Protein AF-A0A538MKD1-F1 (afdb_monomer_lite)

Foldseek 3Di:
DDDDDDDDDDDDDDDDDDDDPVVVVVVVVVVPVVVVVVVVVVVVCVPVVVVVVVVVVVVVVVVVVVVVVVVVVVVVVVVLVVVLVQLVVVQVVLVVVVLPDFPQLQAAAPVLQDPDPPRCVDPLDDPQFGHDHADPVHDPSHRQWDWDATPVRFIKIKGKGKHWDWDADPDDDDPPDDDDRTWTKIKIKIWIAGPVDRVHTSDIDIDIDTLVPGDPDSPRDDDD

Radius of gyration: 40.68 Å; chains: 1; bounding box: 68×70×114 Å

pLDDT: mean 83.44, std 16.48, range [44.5, 98.38]

Structure (mmCIF, N/CA/C/O backbone):
data_AF-A0A538MKD1-F1
#
_entry.id   AF-A0A538MKD1-F1
#
loop_
_atom_site.group_PDB
_atom_site.id
_atom_site.type_symbol
_atom_site.label_atom_id
_atom_site.label_alt_id
_atom_site.label_comp_id
_atom_site.label_asym_id
_atom_site.label_entity_id
_atom_site.label_seq_id
_atom_site.pdbx_PDB_ins_code
_atom_site.Cartn_x
_atom_site.Cartn_y
_atom_site.Cartn_z
_atom_site.occupancy
_atom_site.B_iso_or_equiv
_atom_site.auth_seq_id
_atom_site.auth_comp_id
_atom_site.auth_asym_id
_atom_site.auth_atom_id
_atom_site.pdbx_PDB_model_num
ATOM 1 N N . MET A 1 1 ? -12.060 -57.779 41.320 1.00 44.50 1 MET A N 1
ATOM 2 C CA . MET A 1 1 ? -11.560 -57.353 42.647 1.00 44.50 1 MET A CA 1
ATOM 3 C C . MET A 1 1 ? -12.407 -56.183 43.145 1.00 44.50 1 MET A C 1
ATOM 5 O O . MET A 1 1 ? -12.362 -55.126 42.538 1.00 44.50 1 MET A O 1
ATOM 9 N N . ARG A 1 2 ? -13.243 -56.379 44.177 1.00 46.16 2 ARG A N 1
ATOM 10 C CA . ARG A 1 2 ? -14.066 -55.326 44.812 1.00 46.16 2 ARG A CA 1
ATOM 11 C C . ARG A 1 2 ? -13.572 -55.126 46.246 1.00 46.16 2 ARG A C 1
ATOM 13 O O . ARG A 1 2 ? -13.663 -56.053 47.048 1.00 46.16 2 ARG A O 1
ATOM 20 N N . ALA A 1 3 ? -13.035 -53.948 46.552 1.00 48.44 3 ALA A N 1
ATOM 21 C CA . ALA A 1 3 ? -12.571 -53.592 47.890 1.00 48.44 3 ALA A CA 1
ATOM 22 C C . ALA A 1 3 ? -13.767 -53.281 48.810 1.00 48.44 3 ALA A C 1
ATOM 24 O O . ALA A 1 3 ? -14.638 -52.484 48.464 1.00 48.44 3 ALA A O 1
ATOM 25 N N . ARG A 1 4 ? -13.820 -53.934 49.978 1.00 61.41 4 ARG A N 1
ATOM 26 C CA . ARG A 1 4 ? -14.793 -53.654 51.047 1.00 61.41 4 ARG A CA 1
ATOM 27 C C . ARG A 1 4 ? -14.337 -52.434 51.864 1.00 61.41 4 ARG A C 1
ATOM 29 O O . ARG A 1 4 ? -13.148 -52.355 52.172 1.00 61.41 4 ARG A O 1
ATOM 36 N N . PRO A 1 5 ? -15.237 -51.530 52.285 1.00 55.44 5 PRO A N 1
ATOM 37 C CA . PRO A 1 5 ? -14.858 -50.406 53.131 1.00 55.44 5 PRO A CA 1
ATOM 38 C C . PRO A 1 5 ? -14.650 -50.851 54.585 1.00 55.44 5 PRO A C 1
ATOM 40 O O . PRO A 1 5 ? -15.430 -51.627 55.145 1.00 55.44 5 PRO A O 1
ATOM 43 N N . GLN A 1 6 ? -13.576 -50.350 55.194 1.00 61.34 6 GLN A N 1
ATOM 44 C CA . GLN A 1 6 ? -13.223 -50.604 56.586 1.00 61.34 6 GLN A CA 1
ATOM 45 C C . GLN A 1 6 ? -14.155 -49.854 57.548 1.00 61.34 6 GLN A C 1
ATOM 47 O O . GLN A 1 6 ? -14.373 -48.649 57.432 1.00 61.34 6 GLN A O 1
ATOM 52 N N . ARG A 1 7 ? -14.694 -50.590 58.527 1.00 54.56 7 ARG A N 1
ATOM 53 C CA . ARG A 1 7 ? -15.478 -50.051 59.644 1.00 54.56 7 ARG A CA 1
ATOM 54 C C . ARG A 1 7 ? -14.559 -49.330 60.631 1.00 54.56 7 ARG A C 1
ATOM 56 O O . ARG A 1 7 ? -13.742 -49.963 61.296 1.00 54.56 7 ARG A O 1
ATOM 63 N N . TRP A 1 8 ? -14.762 -48.028 60.793 1.00 56.25 8 TRP A N 1
ATOM 64 C CA . TRP A 1 8 ? -14.140 -47.232 61.848 1.00 56.25 8 TRP A CA 1
ATOM 65 C C . TRP A 1 8 ? -14.715 -47.606 63.224 1.00 56.25 8 TRP A C 1
ATOM 67 O O . TRP A 1 8 ? -15.891 -47.381 63.510 1.00 56.25 8 TRP A O 1
ATOM 77 N N . ARG A 1 9 ? -13.881 -48.190 64.094 1.00 61.97 9 ARG A N 1
ATOM 78 C CA . ARG A 1 9 ? -14.178 -48.374 65.523 1.00 61.97 9 ARG A CA 1
ATOM 79 C C . ARG A 1 9 ? -13.975 -47.044 66.253 1.00 61.97 9 ARG A C 1
ATOM 81 O O . ARG A 1 9 ? -12.846 -46.583 66.395 1.00 61.97 9 ARG A O 1
ATOM 88 N N . TYR A 1 10 ? -15.051 -46.457 66.771 1.00 55.38 10 TYR A N 1
ATOM 89 C CA . TYR A 1 10 ? -14.968 -45.329 67.701 1.00 55.38 10 TYR A CA 1
ATOM 90 C C . TYR A 1 10 ? -14.328 -45.779 69.027 1.00 55.38 10 TYR A C 1
ATOM 92 O O . TYR A 1 10 ? -14.904 -46.580 69.766 1.00 55.38 10 TYR A O 1
ATOM 100 N N . LYS A 1 11 ? -13.136 -45.254 69.348 1.00 62.28 11 LYS A N 1
ATOM 101 C CA . LYS A 1 11 ? -12.568 -45.304 70.706 1.00 62.28 11 LYS A CA 1
ATOM 102 C C . LYS A 1 11 ? -13.452 -44.456 71.629 1.00 62.28 11 LYS A C 1
ATOM 104 O O . LYS A 1 11 ? -13.630 -43.263 71.383 1.00 62.28 11 LYS A O 1
ATOM 109 N N . ARG A 1 12 ? -14.003 -45.065 72.685 1.00 58.56 12 ARG A N 1
ATOM 110 C CA . ARG A 1 12 ? -14.720 -44.347 73.753 1.00 58.56 12 ARG A CA 1
ATOM 111 C C . ARG A 1 12 ? -13.766 -43.341 74.404 1.00 58.56 12 ARG A C 1
ATOM 113 O O . ARG A 1 12 ? -12.670 -43.718 74.812 1.00 58.56 12 ARG A O 1
ATOM 120 N N . ARG A 1 13 ? -14.175 -42.071 74.472 1.00 58.25 13 ARG A N 1
ATOM 121 C CA . ARG A 1 13 ? -13.458 -41.027 75.219 1.00 58.25 13 ARG A CA 1
ATOM 122 C C . ARG A 1 13 ? -13.662 -41.243 76.727 1.00 58.25 13 ARG A C 1
ATOM 124 O O . ARG A 1 13 ? -14.750 -41.679 77.110 1.00 58.25 13 ARG A O 1
ATOM 131 N N . PRO A 1 14 ? -12.655 -40.952 77.568 1.00 63.62 14 PRO A N 1
ATOM 132 C CA . PRO A 1 14 ? -12.812 -41.002 79.017 1.00 63.62 14 PRO A CA 1
ATOM 133 C C . PRO A 1 14 ? -13.823 -39.940 79.491 1.00 63.62 14 PRO A C 1
ATOM 135 O O . PRO A 1 14 ? -13.998 -38.921 78.813 1.00 63.62 14 PRO A O 1
ATOM 138 N N . PRO A 1 15 ? -14.509 -40.167 80.626 1.00 65.38 15 PRO A N 1
ATOM 139 C CA . PRO A 1 15 ? -15.443 -39.196 81.178 1.00 65.38 15 PRO A CA 1
ATOM 140 C C . PRO A 1 15 ? -14.706 -37.917 81.589 1.00 65.38 15 PRO A C 1
ATOM 142 O O . PRO A 1 15 ? -13.605 -37.961 82.139 1.00 65.38 15 PRO A O 1
ATOM 145 N N . LEU A 1 16 ? -15.330 -36.775 81.296 1.00 62.78 16 LEU A N 1
ATOM 146 C CA . LEU A 1 16 ? -14.843 -35.458 81.688 1.00 62.78 16 LEU A CA 1
ATOM 147 C C . LEU A 1 16 ? -14.818 -35.372 83.216 1.00 62.78 16 LEU A C 1
ATOM 149 O O . LEU A 1 16 ? -15.850 -35.522 83.871 1.00 62.78 16 LEU A O 1
ATOM 153 N N . GLN A 1 17 ? -13.633 -35.125 83.771 1.00 68.25 17 GLN A N 1
ATOM 154 C CA . GLN A 1 17 ? -13.484 -34.771 85.176 1.00 68.25 17 GLN A CA 1
ATOM 155 C C . GLN A 1 17 ? -14.270 -33.478 85.455 1.00 68.25 17 GLN A C 1
ATOM 157 O O . GLN A 1 17 ? -14.221 -32.546 84.646 1.00 68.25 17 GLN A O 1
ATOM 162 N N . PRO A 1 18 ? -15.012 -33.393 86.570 1.00 56.25 18 PRO A N 1
ATOM 163 C CA . PRO A 1 18 ? -15.751 -32.187 86.901 1.00 56.25 18 PRO A CA 1
ATOM 164 C C . PRO A 1 18 ? -14.775 -31.073 87.293 1.00 56.25 18 PRO A C 1
ATOM 166 O O . PRO A 1 18 ? -14.163 -31.108 88.357 1.00 56.25 18 PRO A O 1
ATOM 169 N N . LEU A 1 19 ? -14.659 -30.065 86.425 1.00 60.66 19 LEU A N 1
ATOM 170 C CA . LEU A 1 19 ? -13.947 -28.822 86.719 1.00 60.66 19 LEU A CA 1
ATOM 171 C C . LEU A 1 19 ? -14.591 -28.128 87.927 1.00 60.66 19 LEU A C 1
ATOM 173 O O . LEU A 1 19 ? -15.825 -27.994 88.013 1.00 60.66 19 LEU A O 1
ATOM 177 N N . SER A 1 20 ? -13.733 -27.704 88.853 1.00 63.56 20 SER A N 1
ATOM 178 C CA . SER A 1 20 ? -14.108 -27.076 90.118 1.00 63.56 20 SER A CA 1
ATOM 179 C C . SER A 1 20 ? -14.864 -25.757 89.897 1.00 63.56 20 SER A C 1
ATOM 181 O O . SER A 1 20 ? -14.728 -25.084 88.872 1.00 63.56 20 SER A O 1
ATOM 183 N N . ALA A 1 21 ? -15.703 -25.373 90.861 1.00 59.25 21 ALA A N 1
ATOM 184 C CA . ALA A 1 21 ? -16.555 -24.186 90.764 1.00 59.25 21 ALA A CA 1
ATOM 185 C C . ALA A 1 21 ? -15.772 -22.862 90.612 1.00 59.25 21 ALA A C 1
ATOM 187 O O . ALA A 1 21 ? -16.329 -21.889 90.102 1.00 59.25 21 ALA A O 1
ATOM 188 N N . ALA A 1 22 ? -14.488 -22.835 90.985 1.00 55.91 22 ALA A N 1
ATOM 189 C CA . ALA A 1 22 ? -13.630 -21.653 90.903 1.00 55.91 22 ALA A CA 1
ATOM 190 C C . ALA A 1 22 ? -13.323 -21.233 89.451 1.00 55.91 22 ALA A C 1
ATOM 192 O O . ALA A 1 22 ? -13.352 -20.046 89.129 1.00 55.91 22 ALA A O 1
ATOM 193 N N . GLU A 1 23 ? -13.141 -22.187 88.534 1.00 53.31 23 GLU A N 1
ATOM 194 C CA . GLU A 1 23 ? -12.866 -21.890 87.117 1.00 53.31 23 GLU A CA 1
ATOM 195 C C . GLU A 1 23 ? -14.125 -21.445 86.349 1.00 53.31 23 GLU A C 1
ATOM 197 O O . GLU A 1 23 ? -14.041 -20.748 85.335 1.00 53.31 23 GLU A O 1
ATOM 202 N N . ARG A 1 24 ? -15.323 -21.761 86.864 1.00 53.62 24 ARG A N 1
ATOM 203 C CA . ARG A 1 24 ? -16.600 -21.310 86.274 1.00 53.62 24 ARG A CA 1
ATOM 204 C C . ARG A 1 24 ? -16.894 -19.832 86.533 1.00 53.62 24 ARG A C 1
ATOM 206 O O . ARG A 1 24 ? -17.667 -19.234 85.783 1.00 53.62 24 ARG A O 1
ATOM 213 N N . GLY A 1 25 ? -16.295 -19.239 87.567 1.00 53.00 25 GLY A N 1
ATOM 214 C CA . GLY A 1 25 ? -16.478 -17.823 87.899 1.00 53.00 25 GLY A CA 1
ATOM 215 C C . GLY A 1 25 ? -15.783 -16.884 86.911 1.00 53.00 25 GLY A C 1
ATOM 216 O O . GLY A 1 25 ? -16.356 -15.875 86.507 1.00 53.00 25 GLY A O 1
ATOM 217 N N . VAL A 1 26 ? -14.584 -17.255 86.452 1.00 53.47 26 VAL A N 1
ATOM 218 C CA . VAL A 1 26 ? -13.723 -16.397 85.616 1.00 53.47 26 VAL A CA 1
ATOM 219 C C . VAL A 1 26 ? -14.162 -16.372 84.143 1.00 53.47 26 VAL A C 1
ATOM 221 O O . VAL A 1 26 ? -13.988 -15.369 83.454 1.00 53.47 26 VAL A O 1
ATOM 224 N N . LEU A 1 27 ? -14.805 -17.434 83.645 1.00 51.19 27 LEU A N 1
ATOM 225 C CA . LEU A 1 27 ? -15.319 -17.478 82.266 1.00 51.19 27 LEU A CA 1
ATOM 226 C C . LEU A 1 27 ? -16.653 -16.734 82.074 1.00 51.19 27 LEU A C 1
ATOM 228 O O . LEU A 1 27 ? -17.001 -16.386 80.946 1.00 51.19 27 LEU A O 1
ATOM 232 N N . ARG A 1 28 ? -17.402 -16.445 83.147 1.00 49.50 28 ARG A N 1
ATOM 233 C CA . ARG A 1 28 ? -18.690 -15.731 83.052 1.00 49.50 28 ARG A CA 1
ATOM 234 C C . ARG A 1 28 ? -18.554 -14.213 82.943 1.00 49.50 28 ARG A C 1
ATOM 236 O O . ARG A 1 28 ? -19.466 -13.572 82.425 1.00 49.50 28 ARG A O 1
ATOM 243 N N . THR A 1 29 ? -17.441 -13.636 83.383 1.00 49.47 29 THR A N 1
ATOM 244 C CA . THR A 1 29 ? -17.229 -12.180 83.368 1.00 49.47 29 THR A CA 1
ATOM 245 C C . THR A 1 29 ? -16.652 -11.653 82.053 1.00 49.47 29 THR A C 1
ATOM 247 O O . THR A 1 29 ? -16.844 -10.480 81.750 1.00 49.47 29 THR A O 1
ATOM 250 N N . ARG A 1 30 ? -16.044 -12.499 81.209 1.00 48.50 30 ARG A N 1
ATOM 251 C CA . ARG A 1 30 ? -15.533 -12.078 79.886 1.00 48.50 30 ARG A CA 1
ATOM 252 C C . ARG A 1 30 ? -16.619 -11.934 78.811 1.00 48.50 30 ARG A C 1
ATOM 254 O O . ARG A 1 30 ? -16.536 -11.045 77.978 1.00 48.50 30 ARG A O 1
ATOM 261 N N . ALA A 1 31 ? -17.685 -12.732 78.866 1.00 53.22 31 ALA A N 1
ATOM 262 C CA . ALA A 1 31 ? -18.706 -12.775 77.810 1.00 53.22 31 ALA A CA 1
ATOM 263 C C . ALA A 1 31 ? -19.671 -11.566 77.757 1.00 53.22 31 ALA A C 1
ATOM 265 O O . ALA A 1 31 ? -20.427 -11.439 76.794 1.00 53.22 31 ALA A O 1
ATOM 266 N N . ARG A 1 32 ? -19.700 -10.695 78.779 1.00 53.00 32 ARG A N 1
ATOM 267 C CA . ARG A 1 32 ? -20.599 -9.520 78.805 1.00 53.00 32 ARG A CA 1
ATOM 268 C C . ARG A 1 32 ? -19.932 -8.220 78.357 1.00 53.00 32 ARG A C 1
ATOM 270 O O . ARG A 1 32 ? -20.599 -7.423 77.708 1.00 53.00 32 ARG A O 1
ATOM 277 N N . ALA A 1 33 ? -18.639 -8.035 78.629 1.00 54.56 33 ALA A N 1
ATOM 278 C CA . ALA A 1 33 ? -17.918 -6.826 78.226 1.00 54.56 33 ALA A CA 1
ATOM 279 C C . ALA A 1 33 ? -17.831 -6.681 76.694 1.00 54.56 33 ALA A C 1
ATOM 281 O O . ALA A 1 33 ? -17.989 -5.578 76.178 1.00 54.56 33 ALA A O 1
ATOM 282 N N . ASP A 1 34 ? -17.693 -7.791 75.960 1.00 59.22 34 ASP A N 1
ATOM 283 C CA . ASP A 1 34 ? -17.649 -7.754 74.492 1.00 59.22 34 ASP A CA 1
ATOM 284 C C . ASP A 1 34 ? -18.993 -7.367 73.866 1.00 59.22 34 ASP A C 1
ATOM 286 O O . ASP A 1 34 ? -19.031 -6.665 72.861 1.00 59.22 34 ASP A O 1
ATOM 290 N N . ARG A 1 35 ? -20.123 -7.770 74.456 1.00 62.31 35 ARG A N 1
ATOM 291 C CA . ARG A 1 35 ? -21.440 -7.547 73.842 1.00 62.31 35 ARG A CA 1
ATOM 292 C C . ARG A 1 35 ? -21.859 -6.083 73.862 1.00 62.31 35 ARG A C 1
ATOM 294 O O . ARG A 1 35 ? -22.309 -5.573 72.840 1.00 62.31 35 ARG A O 1
ATOM 301 N N . ASP A 1 36 ? -21.679 -5.406 74.991 1.00 62.97 36 ASP A N 1
ATOM 302 C CA . ASP A 1 36 ? -22.075 -4.003 75.121 1.00 62.97 36 ASP A CA 1
ATOM 303 C C . ASP A 1 36 ? -21.125 -3.071 74.361 1.00 62.97 36 ASP A C 1
ATOM 305 O O . ASP A 1 36 ? -21.575 -2.103 73.749 1.00 62.97 36 ASP A O 1
ATOM 309 N N . VAL A 1 37 ? -19.825 -3.387 74.311 1.00 67.12 37 VAL A N 1
ATOM 310 C CA . VAL A 1 37 ? -18.846 -2.625 73.518 1.00 67.12 37 VAL A CA 1
ATOM 311 C C . VAL A 1 37 ? -19.099 -2.797 72.015 1.00 67.12 37 VAL A C 1
ATOM 313 O O . VAL A 1 37 ? -19.074 -1.811 71.276 1.00 67.12 37 VAL A O 1
ATOM 316 N N . VAL A 1 38 ? -19.418 -4.013 71.558 1.00 66.06 38 VAL A N 1
ATOM 317 C CA . VAL A 1 38 ? -19.748 -4.293 70.149 1.00 66.06 38 VAL A CA 1
ATOM 318 C C . VAL A 1 38 ? -21.080 -3.652 69.741 1.00 66.06 38 VAL A C 1
ATOM 320 O O . VAL A 1 38 ? -21.152 -3.014 68.692 1.00 66.06 38 VAL A O 1
ATOM 323 N N . LEU A 1 39 ? -22.124 -3.734 70.574 1.00 65.38 39 LEU A N 1
ATOM 324 C CA . LEU A 1 39 ? -23.420 -3.098 70.292 1.00 65.38 39 LEU A CA 1
ATOM 325 C C . LEU A 1 39 ? -23.337 -1.565 70.297 1.00 65.38 39 LEU A C 1
ATOM 327 O O . LEU A 1 39 ? -24.023 -0.902 69.517 1.00 65.38 39 LEU A O 1
ATOM 331 N N . ARG A 1 40 ? -22.484 -0.990 71.150 1.00 65.19 40 ARG A N 1
ATOM 332 C CA . ARG A 1 40 ? -22.250 0.456 71.202 1.00 65.19 40 ARG A CA 1
ATOM 333 C C . ARG A 1 40 ? -21.429 0.949 70.005 1.00 65.19 40 ARG A C 1
ATOM 335 O O . ARG A 1 40 ? -21.746 2.020 69.500 1.00 65.19 40 ARG A O 1
ATOM 342 N N . ARG A 1 41 ? -20.476 0.154 69.494 1.00 62.81 41 ARG A N 1
ATOM 343 C CA . ARG A 1 41 ? -19.795 0.413 68.207 1.00 62.81 41 ARG A CA 1
ATOM 344 C C . ARG A 1 41 ? -20.765 0.383 67.022 1.00 62.81 41 ARG A C 1
ATOM 346 O O . ARG A 1 41 ? -20.803 1.341 66.265 1.00 62.81 41 ARG A O 1
ATOM 353 N N . LEU A 1 42 ? -21.623 -0.636 66.916 1.00 62.28 42 LEU A N 1
ATOM 354 C CA . LEU A 1 42 ? -22.626 -0.723 65.839 1.00 62.28 42 LEU A CA 1
ATOM 355 C C . LEU A 1 42 ? -23.634 0.442 65.864 1.00 62.28 42 LEU A C 1
ATOM 357 O O . LEU A 1 42 ? -24.055 0.920 64.814 1.00 62.28 42 LEU A O 1
ATOM 361 N N . ARG A 1 43 ? -24.003 0.943 67.053 1.00 65.88 43 ARG A N 1
ATOM 362 C CA . ARG A 1 43 ? -24.851 2.143 67.195 1.00 65.88 43 ARG A CA 1
ATOM 363 C C . ARG A 1 43 ? -24.126 3.456 66.896 1.00 65.88 43 ARG A C 1
ATOM 365 O O . ARG A 1 43 ? -24.797 4.425 66.559 1.00 65.88 43 ARG A O 1
ATOM 372 N N . GLN A 1 44 ? -22.798 3.501 67.004 1.00 62.72 44 GLN A N 1
ATOM 373 C CA . GLN A 1 44 ? -22.002 4.664 66.600 1.00 62.72 44 GLN A CA 1
ATOM 374 C C . GLN A 1 44 ? -21.802 4.752 65.075 1.00 62.72 44 GLN A C 1
ATOM 376 O O . GLN A 1 44 ? -21.531 5.840 64.581 1.00 62.72 44 GLN A O 1
ATOM 381 N N . GLU A 1 45 ? -22.025 3.665 64.325 1.00 60.50 45 GLU A N 1
ATOM 382 C CA . GLU A 1 45 ? -21.939 3.636 62.850 1.00 60.50 45 GLU A CA 1
ATOM 383 C C . GLU A 1 45 ? -23.300 3.725 62.129 1.00 60.50 45 GLU A C 1
ATOM 385 O O . GLU A 1 45 ? -23.366 3.679 60.899 1.00 60.50 45 GLU A O 1
ATOM 390 N N . ALA A 1 46 ? -24.396 3.928 62.874 1.00 58.16 46 ALA A N 1
ATOM 391 C CA . ALA A 1 46 ? -25.786 3.887 62.396 1.00 58.16 46 ALA A CA 1
ATOM 392 C C . ALA A 1 46 ? -26.195 4.976 61.369 1.00 58.16 46 ALA A C 1
ATOM 394 O O . ALA A 1 46 ? -27.359 5.050 60.988 1.00 58.16 46 ALA A O 1
ATOM 395 N N . GLY A 1 47 ? -25.259 5.796 60.888 1.00 58.59 47 GLY A N 1
ATOM 396 C CA . GLY A 1 47 ? -25.470 6.755 59.796 1.00 58.59 47 GLY A CA 1
ATOM 397 C C . GLY A 1 47 ? -24.398 6.722 58.702 1.00 58.59 47 GLY A C 1
ATOM 398 O O . GLY A 1 47 ? -24.629 7.253 57.620 1.00 58.59 47 GLY A O 1
ATOM 399 N N . PHE A 1 48 ? -23.252 6.075 58.944 1.00 72.50 48 PHE A N 1
ATOM 400 C CA . PHE A 1 48 ? -22.136 6.042 57.994 1.00 72.50 48 PHE A CA 1
ATOM 401 C C . PHE A 1 48 ? -22.267 4.871 57.007 1.00 72.50 48 PHE A C 1
ATOM 403 O O . PHE A 1 48 ? -22.052 5.063 55.817 1.00 72.50 48 PHE A O 1
ATOM 410 N N . GLY A 1 49 ? -22.758 3.703 57.449 1.00 78.56 49 GLY A N 1
ATOM 411 C CA . GLY A 1 49 ? -22.879 2.514 56.588 1.00 78.56 49 GLY A CA 1
ATOM 412 C C . GLY A 1 49 ? -23.898 2.630 55.441 1.00 78.56 49 GLY A C 1
ATOM 413 O O . GLY A 1 49 ? -23.697 2.061 54.372 1.00 78.56 49 GLY A O 1
ATOM 414 N N . LEU A 1 50 ? -24.983 3.400 55.613 1.00 84.06 50 LEU A N 1
ATOM 415 C CA . LEU A 1 50 ? -25.944 3.665 54.527 1.00 84.06 50 LEU A CA 1
ATOM 416 C C . LEU A 1 50 ? -25.385 4.639 53.481 1.00 84.06 50 LEU A C 1
ATOM 418 O O . LEU A 1 50 ? -25.605 4.449 52.286 1.00 84.06 50 LEU A O 1
ATOM 422 N N . ILE A 1 51 ? -24.645 5.661 53.924 1.00 86.19 51 ILE A N 1
ATOM 423 C CA . ILE A 1 51 ? -23.960 6.605 53.031 1.00 86.19 51 ILE A CA 1
ATOM 424 C C . ILE A 1 51 ? -22.822 5.899 52.295 1.00 86.19 51 ILE A C 1
ATOM 426 O O . ILE A 1 51 ? -22.642 6.124 51.104 1.00 86.19 51 ILE A O 1
ATOM 430 N N . GLU A 1 52 ? -22.100 5.010 52.970 1.00 88.38 52 GLU A N 1
ATOM 431 C CA . GLU A 1 52 ? -21.042 4.196 52.379 1.00 88.38 52 GLU A CA 1
ATOM 432 C C . GLU A 1 52 ? -21.588 3.265 51.294 1.00 88.38 52 GLU A C 1
ATOM 434 O O . GLU A 1 52 ? -21.008 3.183 50.217 1.00 88.38 52 GLU A O 1
ATOM 439 N N . LEU A 1 53 ? -22.752 2.644 51.509 1.00 88.62 53 LEU A N 1
ATOM 440 C CA . LEU A 1 53 ? -23.398 1.812 50.492 1.00 88.62 53 LEU A CA 1
ATOM 441 C C . LEU A 1 53 ? -23.907 2.646 49.305 1.00 88.62 53 LEU A C 1
ATOM 443 O O . LEU A 1 53 ? -23.767 2.229 48.154 1.00 88.62 53 LEU A O 1
ATOM 447 N N . LEU A 1 54 ? -24.430 3.849 49.561 1.00 91.75 54 LEU A N 1
ATOM 448 C CA . LEU A 1 54 ? -24.827 4.785 48.507 1.00 91.75 54 LEU A CA 1
ATOM 449 C C . LEU A 1 54 ? -23.607 5.263 47.703 1.00 91.75 54 LEU A C 1
ATOM 451 O O . LEU A 1 54 ? -23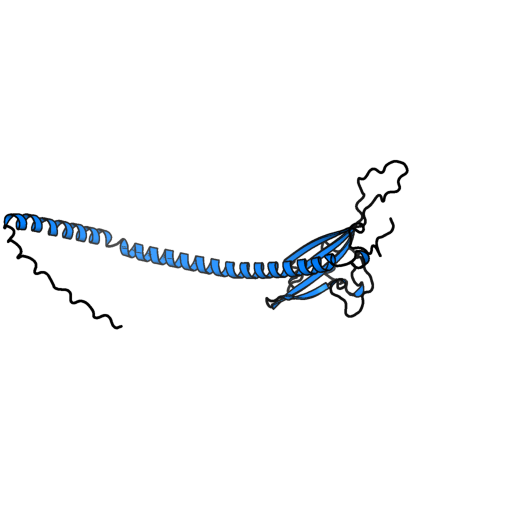.645 5.248 46.476 1.00 91.75 54 LEU A O 1
ATOM 455 N N . MET A 1 55 ? -22.507 5.616 48.371 1.00 92.25 55 MET A N 1
ATOM 456 C CA . MET A 1 55 ? -21.249 6.017 47.734 1.00 92.25 55 MET A CA 1
ATOM 457 C C . MET A 1 55 ? -20.599 4.854 46.972 1.00 92.25 55 MET A C 1
ATOM 459 O O . MET A 1 55 ? -20.111 5.041 45.862 1.00 92.25 55 MET A O 1
ATOM 463 N N . ALA A 1 56 ? -20.640 3.636 47.512 1.00 94.38 56 ALA A N 1
ATOM 464 C CA . ALA A 1 56 ? -20.165 2.440 46.826 1.00 94.38 56 ALA A CA 1
ATOM 465 C C . ALA A 1 56 ? -20.975 2.179 45.550 1.00 94.38 56 ALA A C 1
ATOM 467 O O . ALA A 1 56 ? -20.398 1.908 44.499 1.00 94.38 56 ALA A O 1
ATOM 468 N N . MET A 1 57 ? -22.301 2.320 45.610 1.00 94.94 57 MET A N 1
ATOM 469 C CA . MET A 1 57 ? -23.171 2.168 44.446 1.00 94.94 57 MET A CA 1
ATOM 470 C C . MET A 1 57 ? -22.919 3.256 43.392 1.00 94.94 57 MET A C 1
ATOM 472 O O . MET A 1 57 ? -22.882 2.944 42.202 1.00 94.94 57 MET A O 1
ATOM 476 N N . THR A 1 58 ? -22.707 4.519 43.786 1.00 96.00 58 THR A N 1
ATOM 477 C CA . THR A 1 58 ? -22.408 5.593 42.822 1.00 96.00 58 THR A CA 1
ATOM 478 C C . THR A 1 58 ? -21.039 5.411 42.173 1.00 96.00 58 THR A C 1
ATOM 480 O O . THR A 1 58 ? -20.947 5.511 40.950 1.00 96.00 58 THR A O 1
ATOM 483 N N . ILE A 1 59 ? -19.999 5.068 42.942 1.00 96.56 59 ILE A N 1
ATOM 484 C CA . ILE A 1 59 ? -18.663 4.763 42.404 1.00 96.56 59 ILE A CA 1
ATOM 485 C C . ILE A 1 59 ? -18.728 3.554 41.467 1.00 96.56 59 ILE A C 1
ATOM 487 O O . ILE A 1 59 ? -18.150 3.596 40.381 1.00 96.56 59 ILE A O 1
ATOM 491 N N . LEU A 1 60 ? -19.467 2.505 41.840 1.00 96.19 60 LEU A N 1
ATOM 492 C CA . LEU A 1 60 ? -19.664 1.333 40.990 1.00 96.19 60 LEU A CA 1
ATOM 493 C C . LEU A 1 60 ? -20.349 1.707 39.669 1.00 96.19 60 LEU A C 1
ATOM 495 O O . LEU A 1 60 ? -19.881 1.306 38.606 1.00 96.19 60 LEU A O 1
ATOM 499 N N . ASN A 1 61 ? -21.412 2.511 39.715 1.00 96.19 61 ASN A N 1
ATOM 500 C CA . ASN A 1 61 ? -22.117 2.959 38.513 1.00 96.19 61 ASN A CA 1
ATOM 501 C C . ASN A 1 61 ? -21.206 3.786 37.593 1.00 96.19 61 ASN A C 1
ATOM 503 O O . ASN A 1 61 ? -21.186 3.557 36.383 1.00 96.19 61 ASN A O 1
ATOM 507 N N . VAL A 1 62 ? -20.410 4.701 38.156 1.00 96.38 62 VAL A N 1
ATOM 508 C CA . VAL A 1 62 ? -19.417 5.477 37.395 1.00 96.38 62 VAL A CA 1
ATOM 509 C C . VAL A 1 62 ? -18.360 4.553 36.778 1.00 96.38 62 VAL A C 1
ATOM 511 O O . VAL A 1 62 ? -18.025 4.703 35.602 1.00 96.38 62 VAL A O 1
ATOM 514 N N . GLY A 1 63 ? -17.884 3.557 37.529 1.00 97.62 63 GLY A N 1
ATOM 515 C CA . GLY A 1 63 ? -16.924 2.564 37.049 1.00 97.62 63 GLY A CA 1
ATOM 516 C C . GLY A 1 63 ? -17.452 1.737 35.875 1.00 97.62 63 GLY A C 1
ATOM 517 O O . GLY A 1 63 ? -16.766 1.597 34.863 1.00 97.62 63 GLY A O 1
ATOM 518 N N . ILE A 1 64 ? -18.690 1.240 35.956 1.00 96.50 64 ILE A N 1
ATOM 519 C CA . ILE A 1 64 ? -19.297 0.446 34.877 1.00 96.50 64 ILE A CA 1
ATOM 520 C C . ILE A 1 64 ? -19.444 1.292 33.607 1.00 96.50 64 ILE A C 1
ATOM 522 O O . ILE A 1 64 ? -19.036 0.847 32.532 1.00 96.50 64 ILE A O 1
ATOM 526 N N . LEU A 1 65 ? -19.935 2.531 33.715 1.00 96.69 65 LEU A N 1
ATOM 527 C CA . LEU A 1 65 ? -20.049 3.437 32.565 1.00 96.69 65 LEU A CA 1
ATOM 528 C C . LEU A 1 65 ? -18.687 3.700 31.903 1.00 96.69 65 LEU A C 1
ATOM 530 O O . LEU A 1 65 ? -18.583 3.666 30.675 1.00 96.69 65 LEU A O 1
ATOM 534 N N . ALA A 1 66 ? -17.633 3.884 32.704 1.00 96.69 66 ALA A N 1
ATOM 535 C CA . ALA A 1 66 ? -16.274 4.050 32.196 1.00 96.69 66 ALA A CA 1
ATOM 536 C C . ALA A 1 66 ? -15.784 2.807 31.430 1.00 96.69 66 ALA A C 1
ATOM 538 O O . ALA A 1 66 ? -15.239 2.934 30.332 1.00 96.69 66 ALA A O 1
ATOM 539 N N . THR A 1 67 ? -16.022 1.599 31.955 1.00 96.06 67 THR A N 1
ATOM 540 C CA . THR A 1 67 ? -15.620 0.360 31.263 1.00 96.06 67 THR A CA 1
ATOM 541 C C . THR A 1 67 ? -16.355 0.159 29.938 1.00 96.06 67 THR A C 1
ATOM 543 O O . THR A 1 67 ? -15.722 -0.196 28.947 1.00 96.06 67 THR A O 1
ATOM 546 N N . VAL A 1 68 ? -17.659 0.453 29.866 1.00 96.00 68 VAL A N 1
ATOM 547 C CA . VAL A 1 68 ? -18.439 0.346 28.618 1.00 96.00 68 VAL A CA 1
ATOM 548 C C . VAL A 1 68 ? -17.897 1.295 27.546 1.00 96.00 68 VAL A C 1
ATOM 550 O O . VAL A 1 68 ? -17.712 0.891 26.396 1.00 96.00 68 VAL A O 1
ATOM 553 N N . ALA A 1 69 ? -17.579 2.538 27.917 1.00 93.94 69 ALA A N 1
ATOM 554 C CA . ALA A 1 69 ? -16.973 3.499 26.998 1.00 93.94 69 ALA A CA 1
ATOM 555 C C . ALA A 1 69 ? -15.599 3.024 26.481 1.00 93.94 69 ALA A C 1
ATOM 557 O O . ALA A 1 69 ? -15.307 3.137 25.284 1.00 93.94 69 ALA A O 1
ATOM 558 N N . ALA A 1 70 ? -14.781 2.436 27.360 1.00 94.56 70 ALA A N 1
ATOM 559 C CA . ALA A 1 70 ? -13.491 1.860 26.989 1.00 94.56 70 ALA A CA 1
ATOM 560 C C . ALA A 1 70 ? -13.640 0.676 26.016 1.00 94.56 70 ALA A C 1
ATOM 562 O O . ALA A 1 70 ? -12.944 0.633 25.001 1.00 94.56 70 ALA A O 1
ATOM 563 N N . PHE A 1 71 ? -14.582 -0.245 26.256 1.00 95.44 71 PHE A N 1
ATOM 564 C CA . PHE A 1 71 ? -14.822 -1.389 25.366 1.00 95.44 71 PHE A CA 1
ATOM 565 C C . PHE A 1 71 ? -15.299 -0.969 23.973 1.00 95.44 71 PHE A C 1
ATOM 567 O O . PHE A 1 71 ? -14.798 -1.489 22.974 1.00 95.44 71 PHE A O 1
ATOM 574 N N . ASN A 1 72 ? -16.200 0.013 23.888 1.00 93.94 72 ASN A N 1
ATOM 575 C CA . ASN A 1 72 ? -16.668 0.534 22.601 1.00 93.94 72 ASN A CA 1
ATOM 576 C C . ASN A 1 72 ? -15.512 1.120 21.774 1.00 93.94 72 ASN A C 1
ATOM 578 O O . ASN A 1 72 ? -15.390 0.840 20.580 1.00 93.94 72 ASN A O 1
ATOM 582 N N . SER A 1 73 ? -14.619 1.869 22.422 1.00 93.25 73 SER A N 1
ATOM 583 C CA . SER A 1 73 ? -13.421 2.429 21.781 1.00 93.25 73 SER A CA 1
ATOM 584 C C . SER A 1 73 ? -12.419 1.335 21.377 1.00 93.25 73 SER A C 1
ATOM 586 O O . SER A 1 73 ? -11.807 1.394 20.305 1.00 93.25 73 SER A O 1
ATOM 588 N N . GLY A 1 74 ? -12.289 0.295 22.206 1.00 95.00 74 GLY A N 1
ATOM 589 C CA . GLY A 1 74 ? -11.445 -0.869 21.944 1.00 95.00 74 GLY A CA 1
ATOM 590 C C . GLY A 1 74 ? -11.863 -1.636 20.688 1.00 95.00 74 GLY A C 1
ATOM 591 O O . GLY A 1 74 ? -11.014 -1.958 19.861 1.00 95.00 74 GLY A O 1
ATOM 592 N N . ILE A 1 75 ? -13.164 -1.859 20.481 1.00 94.56 75 ILE A N 1
ATOM 593 C CA . ILE A 1 75 ? -13.681 -2.578 19.301 1.00 94.56 75 ILE A CA 1
ATOM 594 C C . ILE A 1 75 ? -13.359 -1.833 17.998 1.00 94.56 75 ILE A C 1
ATOM 596 O O . ILE A 1 75 ? -12.933 -2.455 17.023 1.00 94.56 75 ILE A O 1
ATOM 600 N N . VAL A 1 76 ? -13.531 -0.507 17.967 1.00 94.06 76 VAL A N 1
ATOM 601 C CA . VAL A 1 76 ? -13.213 0.309 16.779 1.00 94.06 76 VAL A CA 1
ATOM 602 C C . VAL A 1 76 ? -11.722 0.238 16.460 1.00 94.06 76 VAL A C 1
ATOM 604 O O . VAL A 1 76 ? -11.338 0.050 15.304 1.00 94.06 76 VAL A O 1
ATOM 607 N N . THR A 1 77 ? -10.886 0.331 17.493 1.00 95.38 77 THR A N 1
ATOM 608 C CA . THR A 1 77 ? -9.431 0.241 17.351 1.00 95.38 77 THR A CA 1
ATOM 609 C C . THR A 1 77 ? -9.013 -1.129 16.825 1.00 95.38 77 THR A C 1
ATOM 611 O O . THR A 1 77 ? -8.257 -1.200 15.863 1.00 95.38 77 THR A O 1
ATOM 614 N N . LEU A 1 78 ? -9.563 -2.215 17.378 1.00 95.50 78 LEU A N 1
ATOM 615 C CA . LEU A 1 78 ? -9.276 -3.579 16.927 1.00 95.50 78 LEU A CA 1
ATOM 616 C C . LEU A 1 78 ? -9.665 -3.804 15.462 1.00 95.50 78 LEU A C 1
ATOM 618 O O . LEU A 1 78 ? -8.891 -4.401 14.717 1.00 95.50 78 LEU A O 1
ATOM 622 N N . ARG A 1 79 ? -10.822 -3.288 15.023 1.00 93.69 79 ARG A N 1
ATOM 623 C CA . ARG A 1 79 ? -11.220 -3.354 13.607 1.00 93.69 79 ARG A CA 1
ATOM 624 C C . ARG A 1 79 ? -10.223 -2.624 12.718 1.00 93.69 79 ARG A C 1
ATOM 626 O O . ARG A 1 79 ? -9.760 -3.198 11.741 1.00 93.69 79 ARG A O 1
ATOM 633 N N . ARG A 1 80 ? -9.846 -1.392 13.075 1.00 94.31 80 ARG A N 1
ATOM 634 C CA . ARG A 1 80 ? -8.850 -0.619 12.317 1.00 94.31 80 ARG A CA 1
ATOM 635 C C . ARG A 1 80 ? -7.504 -1.343 12.250 1.00 94.31 80 ARG A C 1
ATOM 637 O O . ARG A 1 80 ? -6.904 -1.387 11.181 1.00 94.31 80 ARG A O 1
ATOM 644 N N . SER A 1 81 ? -7.054 -1.930 13.356 1.00 96.44 81 SER A N 1
ATOM 645 C CA . SER A 1 81 ? -5.827 -2.730 13.387 1.00 96.44 81 SER A CA 1
ATOM 646 C C . SER A 1 81 ? -5.917 -3.950 12.469 1.00 96.44 81 SER A C 1
ATOM 648 O O . SER A 1 81 ? -4.965 -4.225 11.746 1.00 96.44 81 SER A O 1
ATOM 650 N N . GLY A 1 82 ? -7.065 -4.636 12.433 1.00 96.50 82 GLY A N 1
ATOM 651 C CA . GLY A 1 82 ? -7.315 -5.732 11.493 1.00 96.50 82 GLY A CA 1
ATOM 652 C C . GLY A 1 82 ? -7.255 -5.286 10.030 1.00 96.50 82 GLY A C 1
ATOM 653 O O . GLY A 1 82 ? -6.614 -5.948 9.218 1.00 96.50 82 GLY A O 1
ATOM 654 N N . LEU A 1 83 ? -7.832 -4.120 9.708 1.00 96.75 83 LEU A N 1
ATOM 655 C CA . LEU A 1 83 ? -7.775 -3.566 8.353 1.00 96.75 83 LEU A CA 1
ATOM 656 C C . LEU A 1 83 ? -6.337 -3.268 7.912 1.00 96.75 83 LEU A C 1
ATOM 658 O O . LEU A 1 83 ? -5.978 -3.565 6.775 1.00 96.75 83 LEU A O 1
ATOM 662 N N . ILE A 1 84 ? -5.530 -2.683 8.803 1.00 97.25 84 ILE A N 1
ATOM 663 C CA . ILE A 1 84 ? -4.122 -2.353 8.542 1.00 97.25 84 ILE A CA 1
ATOM 664 C C . ILE A 1 84 ? -3.289 -3.628 8.377 1.00 97.25 84 ILE A C 1
ATOM 666 O O . ILE A 1 84 ? -2.491 -3.698 7.450 1.00 97.25 84 ILE A O 1
ATOM 670 N N . ALA A 1 85 ? -3.500 -4.643 9.220 1.00 97.62 85 ALA A N 1
ATOM 671 C CA . ALA A 1 85 ? -2.785 -5.916 9.126 1.00 97.62 85 ALA A CA 1
ATOM 672 C C . ALA A 1 85 ? -3.092 -6.663 7.817 1.00 97.62 85 ALA A C 1
ATOM 674 O O . ALA A 1 85 ? -2.195 -7.195 7.170 1.00 97.62 85 ALA A O 1
ATOM 675 N N . THR A 1 86 ? -4.353 -6.673 7.379 1.00 97.94 86 THR A N 1
ATOM 676 C CA . THR A 1 86 ? -4.710 -7.247 6.073 1.00 97.94 86 THR A CA 1
ATOM 677 C C . THR A 1 86 ? -4.106 -6.425 4.933 1.00 97.94 86 THR A C 1
ATOM 679 O O . THR A 1 86 ? -3.569 -6.992 3.984 1.00 97.94 86 THR A O 1
ATOM 682 N N . ALA A 1 87 ? -4.133 -5.092 5.035 1.00 98.25 87 ALA A N 1
ATOM 683 C CA . ALA A 1 87 ? -3.535 -4.211 4.036 1.00 98.25 87 ALA A CA 1
ATOM 684 C C . ALA A 1 87 ? -2.013 -4.391 3.915 1.00 98.25 87 ALA A C 1
ATOM 686 O O . ALA A 1 87 ? -1.507 -4.365 2.797 1.00 98.25 87 ALA A O 1
ATOM 687 N N . SER A 1 88 ? -1.292 -4.602 5.023 1.00 98.00 88 SER A N 1
ATOM 688 C CA . SER A 1 88 ? 0.148 -4.877 4.980 1.00 98.00 88 SER A CA 1
ATOM 689 C C . SER A 1 88 ? 0.432 -6.213 4.302 1.00 98.00 88 SER A C 1
ATOM 691 O O . SER A 1 88 ? 1.235 -6.255 3.389 1.00 98.00 88 SER A O 1
ATOM 693 N N . VAL A 1 89 ? -0.320 -7.274 4.618 1.00 98.00 89 VAL A N 1
ATOM 694 C CA . VAL A 1 89 ? -0.155 -8.576 3.941 1.00 98.00 89 VAL A CA 1
ATOM 695 C C . VAL A 1 89 ? -0.421 -8.478 2.432 1.00 98.00 89 VAL A C 1
ATOM 697 O O . VAL A 1 89 ? 0.239 -9.150 1.639 1.00 98.00 89 VAL A O 1
ATOM 700 N N . LEU A 1 90 ? -1.383 -7.652 2.007 1.00 97.94 90 LEU A N 1
ATOM 701 C CA . LEU A 1 90 ? -1.626 -7.396 0.584 1.00 97.94 90 LEU A CA 1
ATOM 702 C C . LEU A 1 90 ? -0.467 -6.635 -0.077 1.00 97.94 90 LEU A C 1
ATOM 704 O O . LEU A 1 90 ? -0.121 -6.951 -1.216 1.00 97.94 90 LEU A O 1
ATOM 708 N N . ALA A 1 91 ? 0.123 -5.660 0.621 1.00 98.06 91 ALA A N 1
ATOM 709 C CA . ALA A 1 91 ? 1.292 -4.926 0.147 1.00 98.06 91 ALA A CA 1
ATOM 710 C C . ALA A 1 91 ? 2.516 -5.850 0.036 1.00 98.06 91 ALA A C 1
ATOM 712 O O . ALA A 1 91 ? 3.079 -5.959 -1.055 1.00 98.06 91 ALA A O 1
ATOM 713 N N . ASP A 1 92 ? 2.812 -6.606 1.097 1.00 97.81 92 ASP A N 1
ATOM 714 C CA . ASP A 1 92 ? 3.877 -7.607 1.151 1.00 97.81 92 ASP A CA 1
ATOM 715 C C . ASP A 1 92 ? 3.731 -8.615 0.009 1.00 97.81 92 ASP A C 1
ATOM 717 O O . ASP A 1 92 ? 4.679 -8.873 -0.727 1.00 97.81 92 ASP A O 1
ATOM 721 N N . LYS A 1 93 ? 2.522 -9.153 -0.209 1.00 96.81 93 LYS A N 1
ATOM 722 C CA . LYS A 1 93 ? 2.251 -10.098 -1.303 1.00 96.81 93 LYS A CA 1
ATOM 723 C C . LYS A 1 93 ? 2.592 -9.503 -2.668 1.00 96.81 93 LYS A C 1
ATOM 725 O O . LYS A 1 93 ? 3.187 -10.188 -3.499 1.00 96.81 93 LYS A O 1
ATOM 730 N N . GLN A 1 94 ? 2.192 -8.257 -2.918 1.00 97.06 94 GLN A N 1
ATOM 731 C CA . GLN A 1 94 ? 2.487 -7.589 -4.183 1.00 97.06 94 GLN A CA 1
ATOM 732 C C . GLN A 1 94 ? 3.993 -7.314 -4.318 1.00 97.06 94 GLN A C 1
ATOM 734 O O . GLN A 1 94 ? 4.556 -7.490 -5.395 1.00 97.06 94 GLN A O 1
ATOM 739 N N . MET A 1 95 ? 4.669 -6.938 -3.233 1.00 96.50 95 MET A N 1
ATOM 740 C CA . MET A 1 95 ? 6.117 -6.737 -3.229 1.00 96.50 95 MET A CA 1
ATOM 741 C C . MET A 1 95 ? 6.901 -8.038 -3.435 1.00 96.50 95 MET A C 1
ATOM 743 O O . MET A 1 95 ? 7.872 -8.040 -4.190 1.00 96.50 95 MET A O 1
ATOM 747 N N . GLU A 1 96 ? 6.472 -9.147 -2.831 1.00 96.38 96 GLU A N 1
ATOM 748 C CA . GLU A 1 96 ? 7.038 -10.481 -3.067 1.00 96.38 96 GLU A CA 1
ATOM 749 C C . GLU A 1 96 ? 6.854 -10.930 -4.515 1.00 96.38 96 GLU A C 1
ATOM 751 O O . GLU A 1 96 ? 7.763 -11.518 -5.104 1.00 96.38 96 GLU A O 1
ATOM 756 N N . LEU A 1 97 ? 5.721 -10.579 -5.129 1.00 95.38 97 LEU A N 1
ATOM 757 C CA . LEU A 1 97 ? 5.516 -10.804 -6.552 1.00 95.38 97 LEU A CA 1
ATOM 758 C C . LEU A 1 97 ? 6.613 -10.086 -7.356 1.00 95.38 97 LEU A C 1
ATOM 760 O O . LEU A 1 97 ? 7.332 -10.747 -8.102 1.00 95.38 97 LEU A O 1
ATOM 764 N N . TYR A 1 98 ? 6.849 -8.789 -7.135 1.00 94.50 98 TYR A N 1
ATOM 765 C CA . TYR A 1 98 ? 7.929 -8.069 -7.827 1.00 94.50 98 TYR A CA 1
ATOM 766 C C . TYR A 1 98 ? 9.332 -8.618 -7.530 1.00 94.50 98 TYR A C 1
ATOM 768 O O . TYR A 1 98 ? 10.175 -8.621 -8.424 1.00 94.50 98 TYR A O 1
ATOM 776 N N . ARG A 1 99 ? 9.587 -9.133 -6.318 1.00 92.25 99 ARG A N 1
ATOM 777 C CA . ARG A 1 99 ? 10.859 -9.805 -5.978 1.00 92.25 99 ARG A CA 1
ATOM 778 C C . ARG A 1 99 ? 11.102 -11.081 -6.778 1.00 92.25 99 ARG A C 1
ATOM 780 O O . ARG A 1 99 ? 12.256 -11.455 -6.968 1.00 92.25 99 ARG A O 1
ATOM 787 N N . SER A 1 100 ? 10.045 -11.726 -7.266 1.00 91.44 100 SER A N 1
ATOM 788 C CA . SER A 1 100 ? 10.146 -12.920 -8.110 1.00 91.44 100 SER A CA 1
ATOM 789 C C . SER A 1 100 ? 10.357 -12.624 -9.602 1.00 91.44 100 SER A C 1
ATOM 791 O O . SER A 1 100 ? 10.650 -13.542 -10.368 1.00 91.44 100 SER A O 1
ATOM 793 N N . LEU A 1 101 ? 10.234 -11.361 -10.029 1.00 89.12 101 LEU A N 1
ATOM 794 C CA . LEU A 1 101 ? 10.343 -10.970 -11.435 1.00 89.12 101 LEU A CA 1
ATOM 795 C C . LEU A 1 101 ? 11.785 -10.649 -11.843 1.00 89.12 101 LEU A C 1
ATOM 797 O O . LEU A 1 101 ? 12.593 -10.131 -11.072 1.00 89.12 101 LEU A O 1
ATOM 801 N N . THR A 1 102 ? 12.095 -10.890 -13.117 1.00 88.56 102 THR A N 1
ATOM 802 C CA . THR A 1 102 ? 13.305 -10.344 -13.743 1.00 88.56 102 THR A CA 1
ATOM 803 C C . THR A 1 102 ? 13.201 -8.829 -13.861 1.00 88.56 102 THR A C 1
ATOM 805 O O . THR A 1 102 ? 12.106 -8.310 -14.082 1.00 88.56 102 THR A O 1
ATOM 808 N N . TYR A 1 103 ? 14.337 -8.123 -13.807 1.00 87.44 103 TYR A N 1
ATOM 809 C CA . TYR A 1 103 ? 14.369 -6.656 -13.821 1.00 87.44 103 TYR A CA 1
ATOM 810 C C . TYR A 1 103 ? 13.496 -6.062 -14.927 1.00 87.44 103 TYR A C 1
ATOM 812 O O . TYR A 1 103 ? 12.627 -5.252 -14.622 1.00 87.44 103 TYR A O 1
ATOM 820 N N . GLY A 1 104 ? 13.658 -6.524 -16.175 1.00 86.56 104 GLY A N 1
ATOM 821 C CA . GLY A 1 104 ? 12.907 -6.046 -17.340 1.00 86.56 104 GLY A CA 1
ATOM 822 C C . GLY A 1 104 ? 11.386 -6.212 -17.247 1.00 86.56 104 GLY A C 1
ATOM 823 O O . GLY A 1 104 ? 10.672 -5.414 -17.846 1.00 86.56 104 GLY A O 1
ATOM 824 N N . SER A 1 105 ? 10.900 -7.158 -16.442 1.00 90.12 105 SER A N 1
ATOM 825 C CA . SER A 1 105 ? 9.472 -7.456 -16.248 1.00 90.12 105 SER A CA 1
ATOM 826 C C . SER A 1 105 ? 8.823 -6.654 -15.117 1.00 90.12 105 SER A C 1
ATOM 828 O O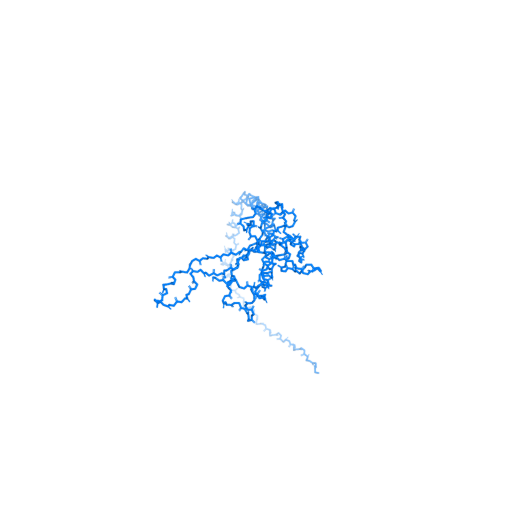 . SER A 1 105 ? 7.622 -6.765 -14.905 1.00 90.12 105 SER A O 1
ATOM 830 N N . ILE A 1 106 ? 9.589 -5.831 -14.393 1.00 93.00 106 ILE A N 1
ATOM 831 C CA . ILE A 1 106 ? 9.064 -4.898 -13.386 1.00 93.00 106 ILE A CA 1
ATOM 832 C C . ILE A 1 106 ? 8.526 -3.659 -14.110 1.00 93.00 106 ILE A C 1
ATOM 834 O O . ILE A 1 106 ? 9.220 -2.652 -14.251 1.00 93.00 106 ILE A O 1
ATOM 838 N N . VAL A 1 107 ? 7.316 -3.776 -14.646 1.00 94.56 107 VAL A N 1
ATOM 839 C CA . VAL A 1 107 ? 6.670 -2.784 -15.514 1.00 94.56 107 VAL A CA 1
ATOM 840 C C . VAL A 1 107 ? 5.159 -2.835 -15.326 1.00 94.56 107 VAL A C 1
ATOM 842 O O . VAL A 1 107 ? 4.612 -3.880 -14.988 1.00 94.56 107 VAL A O 1
ATOM 845 N N . LEU A 1 108 ? 4.483 -1.717 -15.579 1.00 96.75 108 LEU A N 1
ATOM 846 C CA . LEU A 1 108 ? 3.022 -1.647 -15.590 1.00 96.75 108 LEU A CA 1
ATOM 847 C C . LEU A 1 108 ? 2.492 -1.681 -17.023 1.00 96.75 108 LEU A C 1
ATOM 849 O O . LEU A 1 108 ? 3.161 -1.245 -17.957 1.00 96.75 108 LEU A O 1
ATOM 853 N N . ASP A 1 109 ? 1.264 -2.138 -17.213 1.00 96.81 109 ASP A N 1
ATOM 854 C CA . ASP A 1 109 ? 0.576 -1.942 -18.480 1.00 96.81 109 ASP A CA 1
ATOM 855 C C . ASP A 1 109 ? 0.052 -0.506 -18.572 1.00 96.81 109 ASP A C 1
ATOM 857 O O . ASP A 1 109 ? -0.612 -0.021 -17.648 1.00 96.81 109 ASP A O 1
ATOM 861 N N . SER A 1 110 ? 0.318 0.173 -19.689 1.00 94.44 110 SER A N 1
ATOM 862 C CA . SER A 1 110 ? -0.067 1.578 -19.872 1.00 94.44 110 SER A CA 1
ATOM 863 C C . SER A 1 110 ? -1.580 1.816 -19.810 1.00 94.44 110 SER A C 1
ATOM 865 O O . SER A 1 110 ? -2.005 2.888 -19.381 1.00 94.44 110 SER A O 1
ATOM 867 N N . THR A 1 111 ? -2.400 0.824 -20.171 1.00 94.75 111 THR A N 1
ATOM 868 C CA . THR A 1 111 ? -3.869 0.919 -20.121 1.00 94.75 111 THR A CA 1
ATOM 869 C C . THR A 1 111 ? -4.430 0.739 -18.712 1.00 94.75 111 THR A C 1
ATOM 871 O O . THR A 1 111 ? -5.556 1.152 -18.441 1.00 94.75 111 THR A O 1
ATOM 874 N N . SER A 1 112 ? -3.645 0.158 -17.799 1.00 95.44 112 SER A N 1
ATOM 875 C CA . SER A 1 112 ? -4.057 -0.073 -16.410 1.00 95.44 112 SER A CA 1
ATOM 876 C C . SER A 1 112 ? -3.869 1.144 -15.503 1.00 95.44 112 SER A C 1
ATOM 878 O O . SER A 1 112 ? -4.446 1.181 -14.416 1.00 95.44 112 SER A O 1
ATOM 880 N N . ILE A 1 113 ? -3.076 2.135 -15.930 1.00 96.19 113 ILE A N 1
ATOM 881 C CA . ILE A 1 113 ? -2.730 3.315 -15.133 1.00 96.19 113 ILE A CA 1
ATOM 882 C C . ILE A 1 113 ? -3.939 4.253 -15.029 1.00 96.19 113 ILE A C 1
ATOM 884 O O . ILE A 1 113 ? -4.349 4.846 -16.032 1.00 96.19 113 ILE A O 1
ATOM 888 N N . PRO A 1 114 ? -4.496 4.469 -13.824 1.00 95.75 114 PRO A N 1
ATOM 889 C CA . PRO A 1 114 ? -5.597 5.404 -13.654 1.00 95.75 114 PRO A CA 1
ATOM 890 C C . PRO A 1 114 ? -5.145 6.853 -13.876 1.00 95.75 114 PRO A C 1
ATOM 892 O O . PRO A 1 114 ? -4.186 7.320 -13.265 1.00 95.75 114 PRO A O 1
ATOM 895 N N . ALA A 1 115 ? -5.896 7.604 -14.682 1.00 93.25 115 ALA A N 1
ATOM 896 C CA . ALA A 1 115 ? -5.645 9.028 -14.934 1.00 93.25 115 ALA A CA 1
ATOM 897 C C . ALA A 1 115 ? -6.280 9.970 -13.886 1.00 93.25 115 ALA A C 1
ATOM 899 O O . ALA A 1 115 ? -6.255 11.190 -14.041 1.00 93.25 115 ALA A O 1
ATOM 900 N N . THR A 1 116 ? -6.880 9.426 -12.823 1.00 93.88 116 THR A N 1
ATOM 901 C CA . THR A 1 116 ? -7.682 10.180 -11.849 1.00 93.88 116 THR A CA 1
ATOM 902 C C . THR A 1 116 ? -7.147 10.066 -10.426 1.00 93.88 116 THR A C 1
ATOM 904 O O . THR A 1 116 ? -6.394 9.154 -10.071 1.00 93.88 116 THR A O 1
ATOM 907 N N . THR A 1 117 ? -7.605 10.974 -9.565 1.00 92.75 117 THR A N 1
ATOM 908 C CA . THR A 1 117 ? -7.400 10.868 -8.121 1.00 92.75 117 THR A CA 1
ATOM 909 C C . THR A 1 117 ? -8.089 9.609 -7.567 1.00 92.75 117 THR A C 1
ATOM 911 O O . THR A 1 117 ? -9.077 9.131 -8.134 1.00 92.75 117 THR A O 1
ATOM 914 N N . PRO A 1 118 ? -7.569 9.017 -6.478 1.00 94.56 118 PRO A N 1
ATOM 915 C CA . PRO A 1 118 ? -6.380 9.424 -5.722 1.00 94.56 118 PRO A CA 1
ATOM 916 C C . PRO A 1 118 ? -5.035 8.975 -6.319 1.00 94.56 118 PRO A C 1
ATOM 918 O O . PRO A 1 118 ? -4.002 9.320 -5.749 1.00 94.56 118 PRO A O 1
ATOM 921 N N . TYR A 1 119 ? -5.025 8.232 -7.431 1.00 96.00 119 TYR A N 1
ATOM 922 C CA . TYR A 1 119 ? -3.803 7.640 -7.991 1.00 96.00 119 TYR A CA 1
ATOM 923 C C . TYR A 1 119 ? -2.800 8.709 -8.435 1.00 96.00 119 TYR A C 1
ATOM 925 O O . TYR A 1 119 ? -1.665 8.742 -7.974 1.00 96.00 119 TYR A O 1
ATOM 933 N N . THR A 1 120 ? -3.252 9.664 -9.250 1.00 96.19 120 THR A N 1
ATOM 934 C CA . THR A 1 120 ? -2.405 10.749 -9.780 1.00 96.19 120 THR A CA 1
ATOM 935 C C . THR A 1 120 ? -2.001 11.799 -8.741 1.00 96.19 120 THR A C 1
ATOM 937 O O . THR A 1 120 ? -1.161 12.651 -9.016 1.00 96.19 120 THR A O 1
ATOM 940 N N . SER A 1 121 ? -2.589 11.751 -7.544 1.00 95.25 121 SER A N 1
ATOM 941 C CA . SER A 1 121 ? -2.254 12.628 -6.416 1.00 95.25 121 SER A CA 1
ATOM 942 C C . SER A 1 121 ? -1.397 11.941 -5.347 1.00 95.25 121 SER A C 1
ATOM 944 O O . SER A 1 121 ? -1.091 12.562 -4.330 1.00 95.25 121 SER A O 1
ATOM 946 N N . ASP A 1 122 ? -1.047 10.661 -5.517 1.00 96.75 122 ASP A N 1
ATOM 947 C CA . ASP A 1 122 ? -0.178 9.972 -4.563 1.00 96.75 122 ASP A CA 1
ATOM 948 C C . ASP A 1 122 ? 1.252 10.538 -4.620 1.00 96.75 122 ASP A C 1
ATOM 950 O O . ASP A 1 122 ? 1.760 10.782 -5.711 1.00 96.75 122 ASP A O 1
ATOM 954 N N . PRO A 1 123 ? 1.958 10.693 -3.486 1.00 95.44 123 PRO A N 1
ATOM 955 C CA . PRO A 1 123 ? 3.360 11.116 -3.493 1.00 95.44 123 PRO A CA 1
ATOM 956 C C . PRO A 1 123 ? 4.314 10.210 -4.292 1.00 95.44 123 PRO A C 1
ATOM 958 O O . PRO A 1 123 ? 5.407 10.644 -4.643 1.00 95.44 123 PRO A O 1
ATOM 961 N N . ALA A 1 124 ? 3.941 8.952 -4.548 1.00 95.25 124 ALA A N 1
ATOM 962 C CA . ALA A 1 124 ? 4.706 8.025 -5.381 1.00 95.25 124 ALA A CA 1
ATOM 963 C C . ALA A 1 124 ? 4.393 8.142 -6.883 1.00 95.25 124 ALA A C 1
ATOM 965 O O . ALA A 1 124 ? 5.093 7.537 -7.699 1.00 95.25 124 ALA A O 1
ATOM 966 N N . TRP A 1 125 ? 3.360 8.900 -7.260 1.00 96.31 125 TRP A N 1
ATOM 967 C CA . TRP A 1 125 ? 3.021 9.128 -8.656 1.00 96.31 125 TRP A CA 1
ATOM 968 C C . TRP A 1 125 ? 4.107 9.935 -9.373 1.00 96.31 125 TRP A C 1
ATOM 970 O O . TRP A 1 125 ? 4.697 10.876 -8.848 1.00 96.31 125 TRP A O 1
ATOM 980 N N . SER A 1 126 ? 4.333 9.560 -10.626 1.00 94.31 126 SER A N 1
ATOM 981 C CA . SER A 1 126 ? 5.176 10.261 -11.586 1.00 94.31 126 SER A CA 1
ATOM 982 C C . SER A 1 126 ? 4.588 10.032 -12.967 1.00 94.31 126 SER A C 1
ATOM 984 O O . SER A 1 126 ? 4.179 8.912 -13.263 1.00 94.31 126 SER A O 1
ATOM 986 N N . SER A 1 127 ? 4.593 11.043 -13.833 1.00 92.69 127 SER A N 1
ATOM 987 C CA . SER A 1 127 ? 4.199 10.875 -15.238 1.00 92.69 127 SER A CA 1
ATOM 988 C C . SER A 1 127 ? 5.129 9.929 -16.007 1.00 92.69 127 SER A C 1
ATOM 990 O O . SER A 1 127 ? 4.741 9.397 -17.040 1.00 92.69 127 SER A O 1
ATOM 992 N N . SER A 1 128 ? 6.343 9.702 -15.501 1.00 93.12 128 SER A N 1
ATOM 993 C CA . SER A 1 128 ? 7.342 8.802 -16.083 1.00 93.12 128 SER A CA 1
ATOM 994 C C . SER A 1 128 ? 7.248 7.394 -15.483 1.00 93.12 128 SER A C 1
ATOM 996 O O . SER A 1 128 ? 8.254 6.848 -15.031 1.00 93.12 128 SER A O 1
ATOM 998 N N . GLN A 1 129 ? 6.037 6.826 -15.409 1.00 95.31 129 GLN A N 1
ATOM 999 C CA . GLN A 1 129 ? 5.872 5.431 -14.987 1.00 95.31 129 GLN A CA 1
ATOM 1000 C C . GLN A 1 129 ? 6.556 4.494 -15.986 1.00 95.31 129 GLN A C 1
ATOM 1002 O O . GLN A 1 129 ? 6.452 4.681 -17.201 1.00 95.31 129 GLN A O 1
ATOM 1007 N N . VAL A 1 130 ? 7.202 3.446 -15.482 1.00 94.50 130 VAL A N 1
ATOM 1008 C CA . VAL A 1 130 ? 7.780 2.404 -16.332 1.00 94.50 130 VAL A CA 1
ATOM 1009 C C . VAL A 1 130 ? 6.651 1.519 -16.853 1.00 94.50 130 VAL A C 1
ATOM 1011 O O . VAL A 1 130 ? 5.996 0.818 -16.079 1.00 94.50 130 VAL A O 1
ATOM 1014 N N . THR A 1 131 ? 6.418 1.558 -18.165 1.00 95.06 131 THR A N 1
ATOM 1015 C CA . THR A 1 131 ? 5.289 0.868 -18.797 1.00 95.06 131 THR A CA 1
ATOM 1016 C C . THR A 1 131 ? 5.692 -0.022 -19.964 1.00 95.06 131 THR A C 1
ATOM 1018 O O . THR A 1 131 ? 6.712 0.196 -20.616 1.00 95.06 131 THR A O 1
ATOM 1021 N N . THR A 1 132 ? 4.868 -1.032 -20.226 1.00 93.19 132 THR A N 1
ATOM 1022 C CA . THR A 1 132 ? 4.903 -1.876 -21.423 1.00 93.19 132 THR A CA 1
ATOM 1023 C C . THR A 1 132 ? 3.471 -2.232 -21.841 1.00 93.19 132 THR A C 1
ATOM 1025 O O . THR A 1 132 ? 2.507 -1.757 -21.241 1.00 93.19 132 THR A O 1
ATOM 1028 N N . THR A 1 133 ? 3.323 -3.072 -22.862 1.00 93.06 133 THR A N 1
ATOM 1029 C CA . THR A 1 133 ? 2.071 -3.785 -23.135 1.00 93.06 133 THR A CA 1
ATOM 1030 C C . THR A 1 133 ? 2.154 -5.183 -22.539 1.00 93.06 133 THR A C 1
ATOM 1032 O O . THR A 1 133 ? 3.025 -5.970 -22.916 1.00 93.06 133 THR A O 1
ATOM 1035 N N . CYS A 1 134 ? 1.256 -5.493 -21.612 1.00 92.25 134 CYS A N 1
ATOM 1036 C CA . CYS A 1 134 ? 1.159 -6.811 -21.004 1.00 92.25 134 CYS A CA 1
ATOM 1037 C C . CYS A 1 134 ? 0.104 -7.673 -21.702 1.00 92.25 134 CYS A C 1
ATOM 1039 O O . CYS A 1 134 ? -0.773 -7.191 -22.422 1.00 92.25 134 CYS A O 1
ATOM 1041 N N . THR A 1 135 ? 0.198 -8.986 -21.509 1.00 90.94 135 THR A N 1
ATOM 1042 C CA . THR A 1 135 ? -0.787 -9.929 -22.041 1.00 90.94 135 THR A CA 1
ATOM 1043 C C . THR A 1 135 ? -2.128 -9.778 -21.325 1.00 90.94 135 THR A C 1
ATOM 1045 O O . THR A 1 135 ? -2.185 -9.444 -20.143 1.00 90.94 135 THR A O 1
ATOM 1048 N N . THR A 1 136 ? -3.224 -10.023 -22.049 1.00 89.56 136 THR A N 1
ATOM 1049 C CA . THR A 1 136 ? -4.580 -10.018 -21.487 1.00 89.56 136 THR A CA 1
ATOM 1050 C C . THR A 1 136 ? -5.050 -11.455 -21.222 1.00 89.56 136 THR A C 1
ATOM 1052 O O . THR A 1 136 ? -4.812 -12.327 -22.062 1.00 89.56 136 THR A O 1
ATOM 1055 N N . PRO A 1 137 ? -5.713 -11.743 -20.084 1.00 91.12 137 PRO A N 1
ATOM 1056 C CA . PRO A 1 137 ? -6.035 -10.835 -18.975 1.00 91.12 137 PRO A CA 1
ATOM 1057 C C . PRO A 1 137 ? -4.780 -10.333 -18.245 1.00 91.12 137 PRO A C 1
ATOM 1059 O O . PRO A 1 137 ? -3.823 -11.088 -18.093 1.00 91.12 137 PRO A O 1
ATOM 1062 N N . LEU A 1 138 ? -4.797 -9.062 -17.814 1.00 93.38 138 LEU A N 1
ATOM 1063 C CA . LEU A 1 138 ? -3.623 -8.435 -17.204 1.00 93.38 138 LEU A CA 1
ATOM 1064 C C . LEU A 1 138 ? -3.173 -9.217 -15.964 1.00 93.38 138 LEU A C 1
ATOM 1066 O O . LEU A 1 138 ? -3.980 -9.387 -15.041 1.00 93.38 138 LEU A O 1
ATOM 1070 N N . PRO A 1 139 ? -1.902 -9.648 -15.902 1.00 94.06 139 PRO A N 1
ATOM 1071 C CA . PRO A 1 139 ? -1.373 -10.260 -14.699 1.00 94.06 139 PRO A CA 1
ATOM 1072 C C . PRO A 1 139 ? -1.232 -9.202 -13.582 1.00 94.06 139 PRO A C 1
ATOM 1074 O O . PRO A 1 139 ? -1.111 -8.006 -13.878 1.00 94.06 139 PRO A O 1
ATOM 1077 N N . PRO A 1 140 ? -1.265 -9.600 -12.296 1.00 93.75 140 PRO A N 1
ATOM 1078 C CA . PRO A 1 140 ? -1.250 -8.659 -11.172 1.00 93.75 140 PRO A CA 1
ATOM 1079 C C . PRO A 1 140 ? -0.048 -7.699 -11.156 1.00 93.75 140 PRO A C 1
ATOM 1081 O O . PRO A 1 140 ? -0.192 -6.540 -10.785 1.00 93.75 140 PRO A O 1
ATOM 1084 N N . GLU A 1 141 ? 1.133 -8.134 -11.583 1.00 93.31 141 GLU A N 1
ATOM 1085 C CA . GLU A 1 141 ? 2.335 -7.298 -11.718 1.00 93.31 141 GLU A CA 1
ATOM 1086 C C . GLU A 1 141 ? 2.193 -6.158 -12.722 1.00 93.31 141 GLU A C 1
ATOM 1088 O O . GLU A 1 141 ? 2.812 -5.115 -12.558 1.00 93.31 141 GLU A O 1
ATOM 1093 N N . CYS A 1 142 ? 1.374 -6.348 -13.752 1.00 95.75 142 CYS A N 1
ATOM 1094 C CA . CYS A 1 142 ? 1.166 -5.352 -14.792 1.00 95.75 142 CYS A CA 1
ATOM 1095 C C . CYS A 1 142 ? -0.006 -4.424 -14.488 1.00 95.75 142 CYS A C 1
ATOM 1097 O O . CYS A 1 142 ? -0.149 -3.391 -15.138 1.00 95.75 142 CYS A O 1
ATOM 1099 N N . ASN A 1 143 ? -0.879 -4.789 -13.550 1.00 96.56 143 ASN A N 1
ATOM 1100 C CA . ASN A 1 143 ? -2.050 -3.992 -13.235 1.00 96.56 143 ASN A CA 1
ATOM 1101 C C . ASN A 1 143 ? -1.711 -2.934 -12.178 1.00 96.56 143 ASN A C 1
ATOM 1103 O O . ASN A 1 143 ? -1.572 -3.242 -10.991 1.00 96.56 143 ASN A O 1
ATOM 1107 N N . ALA A 1 144 ? -1.640 -1.677 -12.617 1.00 97.12 144 ALA A N 1
ATOM 1108 C CA . ALA A 1 144 ? -1.325 -0.528 -11.777 1.00 97.12 144 ALA A CA 1
ATOM 1109 C C . ALA A 1 144 ? -2.335 -0.294 -10.643 1.00 97.12 144 ALA A C 1
ATOM 1111 O O . ALA A 1 144 ? -1.970 0.273 -9.616 1.00 97.12 144 ALA A O 1
ATOM 1112 N N . SER A 1 145 ? -3.595 -0.713 -10.803 1.00 96.19 145 SER A N 1
ATOM 1113 C CA . SER A 1 145 ? -4.646 -0.506 -9.804 1.00 96.19 145 SER A CA 1
ATOM 1114 C C . SER A 1 145 ? -5.577 -1.710 -9.729 1.00 96.19 145 SER A C 1
ATOM 1116 O O . SER A 1 145 ? -6.482 -1.891 -10.545 1.00 96.19 145 SER A O 1
ATOM 1118 N N . GLN A 1 146 ? -5.411 -2.503 -8.679 1.00 95.75 146 GLN A N 1
ATOM 1119 C CA . GLN A 1 146 ? -6.199 -3.702 -8.425 1.00 95.75 146 GLN A CA 1
ATOM 1120 C C . GLN A 1 146 ? -7.210 -3.464 -7.307 1.00 95.75 146 GLN A C 1
ATOM 1122 O O . GLN A 1 146 ? -6.933 -2.764 -6.335 1.00 95.75 146 GLN A O 1
ATOM 1127 N N . SER A 1 147 ? -8.381 -4.087 -7.414 1.00 95.38 147 SER A N 1
ATOM 1128 C CA . SER A 1 147 ? -9.357 -4.147 -6.323 1.00 95.38 147 SER A CA 1
ATOM 1129 C C . SER A 1 147 ? -9.474 -5.582 -5.830 1.00 95.38 147 SER A C 1
ATOM 1131 O O . SER A 1 147 ? -9.633 -6.501 -6.630 1.00 95.38 147 SER A O 1
ATOM 1133 N N . THR A 1 148 ? -9.399 -5.781 -4.519 1.00 96.31 148 THR A N 1
ATOM 1134 C CA . THR A 1 148 ? -9.518 -7.098 -3.886 1.00 96.31 148 THR A CA 1
ATOM 1135 C C . THR A 1 148 ? -10.332 -6.995 -2.605 1.00 96.31 148 THR A C 1
ATOM 1137 O O . THR A 1 148 ? -10.427 -5.925 -2.015 1.00 96.31 148 THR A O 1
ATOM 1140 N N . THR A 1 149 ? -10.946 -8.088 -2.167 1.00 97.06 149 THR A N 1
ATOM 1141 C CA . THR A 1 149 ? -11.658 -8.139 -0.883 1.00 97.06 149 THR A CA 1
ATOM 1142 C C . THR A 1 149 ? -10.883 -9.041 0.062 1.00 97.06 149 THR A C 1
ATOM 1144 O O . THR A 1 149 ? -10.569 -10.177 -0.292 1.00 97.06 149 THR A O 1
ATOM 1147 N N . GLY A 1 150 ? -10.546 -8.522 1.242 1.00 92.94 150 GLY A N 1
ATOM 1148 C CA . GLY A 1 150 ? -9.833 -9.286 2.256 1.00 92.94 150 GLY A CA 1
ATOM 1149 C C . GLY A 1 150 ? -10.712 -10.371 2.895 1.00 92.94 150 GLY A C 1
ATOM 1150 O O . GLY A 1 150 ? -11.938 -10.366 2.736 1.00 92.94 150 GLY A O 1
ATOM 1151 N N . PRO A 1 151 ? -10.114 -11.303 3.661 1.00 93.19 151 PRO A N 1
ATOM 1152 C CA . PRO A 1 151 ? -10.857 -12.299 4.444 1.00 93.19 151 PRO A CA 1
ATOM 1153 C C . PRO A 1 151 ? -11.821 -11.692 5.477 1.00 93.19 151 PRO A C 1
ATOM 1155 O O . PRO A 1 151 ? -12.713 -12.367 5.979 1.00 93.19 151 PRO A O 1
ATOM 1158 N N . ASP A 1 152 ? -11.642 -10.415 5.794 1.00 93.19 152 ASP A N 1
ATOM 1159 C CA . ASP A 1 152 ? -12.482 -9.595 6.660 1.00 93.19 152 ASP A CA 1
ATOM 1160 C C . ASP A 1 152 ? -13.708 -8.990 5.948 1.00 93.19 152 ASP A C 1
ATOM 1162 O O . ASP A 1 152 ? -14.436 -8.190 6.539 1.00 93.19 152 ASP A O 1
ATOM 1166 N N . HIS A 1 153 ? -13.952 -9.369 4.688 1.00 94.12 153 HIS A N 1
ATOM 1167 C CA . HIS A 1 153 ? -15.004 -8.827 3.822 1.00 94.12 153 HIS A CA 1
ATOM 1168 C C . HIS A 1 153 ? -14.894 -7.314 3.578 1.00 94.12 153 HIS A C 1
ATOM 1170 O O . HIS A 1 153 ? -15.867 -6.664 3.174 1.00 94.12 153 HIS A O 1
ATOM 1176 N N . HIS A 1 154 ? -13.712 -6.741 3.803 1.00 96.19 154 HIS A N 1
ATOM 1177 C CA . HIS A 1 154 ? -13.443 -5.342 3.517 1.00 96.19 154 HIS A CA 1
ATOM 1178 C C . HIS A 1 154 ? -12.820 -5.205 2.121 1.00 96.19 154 HIS A C 1
ATOM 1180 O O . HIS A 1 154 ? -11.908 -5.964 1.781 1.00 96.19 154 HIS A O 1
ATOM 1186 N N . PRO A 1 155 ? -13.309 -4.288 1.265 1.00 97.75 155 PRO A N 1
ATOM 1187 C CA . PRO A 1 155 ? -12.689 -4.049 -0.027 1.00 97.75 155 PRO A CA 1
ATOM 1188 C C . PRO A 1 155 ? -11.419 -3.209 0.144 1.00 97.75 155 PRO A C 1
ATOM 1190 O O . PRO A 1 155 ? -11.389 -2.231 0.890 1.00 97.75 155 PRO A O 1
ATOM 1193 N N . TYR A 1 156 ? -10.392 -3.558 -0.613 1.00 98.19 156 TYR A N 1
ATOM 1194 C CA . TYR A 1 156 ? -9.102 -2.890 -0.680 1.00 98.19 156 TYR A CA 1
ATOM 1195 C C . TYR A 1 156 ? -8.789 -2.521 -2.117 1.00 98.19 156 TYR A C 1
ATOM 1197 O O . TYR A 1 156 ? -9.116 -3.258 -3.051 1.00 98.19 156 TYR A O 1
ATOM 1205 N N . ARG A 1 157 ? -8.092 -1.402 -2.277 1.00 97.44 157 ARG A N 1
ATOM 1206 C CA . ARG A 1 157 ? -7.497 -1.009 -3.547 1.00 97.44 157 ARG A CA 1
ATOM 1207 C C . ARG A 1 157 ? -5.981 -1.012 -3.410 1.00 97.44 157 ARG A C 1
ATOM 1209 O O . ARG A 1 157 ? -5.454 -0.357 -2.516 1.00 97.44 157 ARG A O 1
ATOM 1216 N N . ILE A 1 158 ? -5.303 -1.753 -4.275 1.00 97.88 158 ILE A N 1
ATOM 1217 C CA . ILE A 1 158 ? -3.846 -1.853 -4.333 1.00 97.88 158 ILE A CA 1
ATOM 1218 C C . ILE A 1 158 ? -3.394 -1.047 -5.547 1.00 97.88 158 ILE A C 1
ATOM 1220 O O . ILE A 1 158 ? -3.667 -1.437 -6.680 1.00 97.88 158 ILE A O 1
ATOM 1224 N N . ASP A 1 159 ? -2.720 0.070 -5.305 1.00 98.00 159 ASP A N 1
ATOM 1225 C CA . ASP A 1 159 ? -2.093 0.880 -6.343 1.00 98.00 159 ASP A CA 1
ATOM 1226 C C . ASP A 1 159 ? -0.591 0.582 -6.374 1.00 98.00 159 ASP A C 1
ATOM 1228 O O . ASP A 1 159 ? 0.063 0.611 -5.330 1.00 98.00 159 ASP A O 1
ATOM 1232 N N . THR A 1 160 ? -0.031 0.327 -7.554 1.00 98.00 160 THR A N 1
ATOM 1233 C CA . THR A 1 160 ? 1.417 0.187 -7.731 1.00 98.00 160 THR A CA 1
ATOM 1234 C C . THR A 1 160 ? 1.964 1.300 -8.603 1.00 98.00 160 THR A C 1
ATOM 1236 O O . THR A 1 160 ? 1.449 1.545 -9.684 1.00 98.00 160 THR A O 1
ATOM 1239 N N . TYR A 1 161 ? 3.057 1.911 -8.158 1.00 98.06 161 TYR A N 1
ATOM 1240 C CA . TYR A 1 161 ? 3.815 2.919 -8.886 1.00 98.06 161 TYR A CA 1
ATOM 1241 C C . TYR A 1 161 ? 5.211 2.371 -9.166 1.00 98.06 161 TYR A C 1
ATOM 1243 O O . TYR A 1 161 ? 5.872 1.880 -8.248 1.00 98.06 161 TYR A O 1
ATOM 1251 N N . ILE A 1 162 ? 5.671 2.46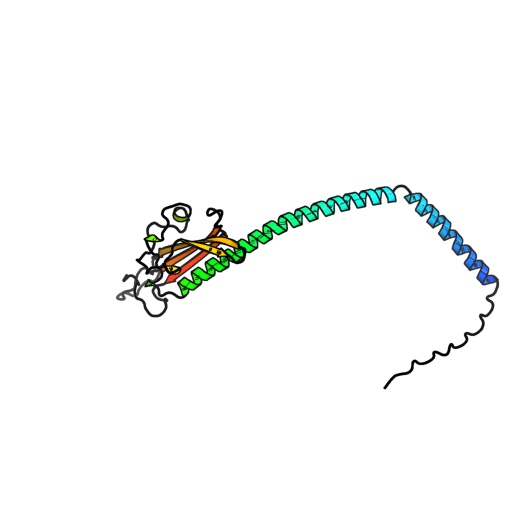5 -10.409 1.00 97.06 162 ILE A N 1
ATOM 1252 C CA . ILE A 1 162 ? 7.003 2.019 -10.823 1.00 97.06 162 ILE A CA 1
ATOM 1253 C C . ILE A 1 162 ? 7.675 3.162 -11.559 1.00 97.06 162 ILE A C 1
ATOM 1255 O O . ILE A 1 162 ? 7.189 3.616 -12.593 1.00 97.06 162 ILE A O 1
ATOM 1259 N N . ILE A 1 163 ? 8.809 3.614 -11.036 1.00 95.56 163 ILE A N 1
ATOM 1260 C CA . ILE A 1 163 ? 9.615 4.660 -11.662 1.00 95.56 163 ILE A CA 1
ATOM 1261 C C . ILE A 1 163 ? 11.072 4.218 -11.743 1.00 95.56 163 ILE A C 1
ATOM 1263 O O . ILE A 1 163 ? 11.565 3.520 -10.852 1.00 95.56 163 ILE A O 1
ATOM 1267 N N . ASP A 1 164 ? 11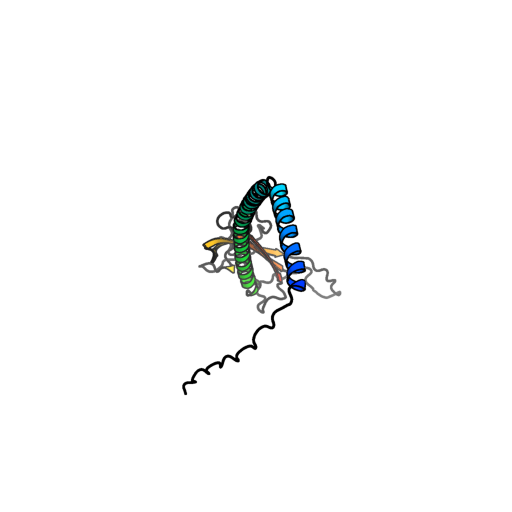.767 4.657 -12.786 1.00 92.62 164 ASP A N 1
ATOM 1268 C CA . ASP A 1 164 ? 13.218 4.525 -12.848 1.00 92.62 164 ASP A CA 1
ATOM 1269 C C . ASP A 1 164 ? 13.872 5.610 -11.981 1.00 92.62 164 ASP A C 1
ATOM 1271 O O . ASP A 1 164 ? 13.496 6.783 -12.015 1.00 92.62 164 ASP A O 1
ATOM 1275 N N . ASP A 1 165 ? 14.870 5.204 -11.209 1.00 89.75 165 ASP A N 1
ATOM 1276 C CA . ASP A 1 165 ? 15.750 6.061 -10.431 1.00 89.75 165 ASP A CA 1
ATOM 1277 C C . ASP A 1 165 ? 17.196 5.839 -10.896 1.00 89.75 165 ASP A C 1
ATOM 1279 O O . ASP A 1 165 ? 17.602 4.721 -11.229 1.00 89.75 165 ASP A O 1
ATOM 1283 N N . ARG A 1 166 ? 17.971 6.921 -10.976 1.00 87.25 166 ARG A N 1
ATOM 1284 C CA . ARG A 1 166 ? 19.353 6.905 -11.483 1.00 87.25 166 ARG A CA 1
ATOM 1285 C C . ARG A 1 166 ? 20.286 7.693 -10.569 1.00 87.25 166 ARG A C 1
ATOM 1287 O O . ARG A 1 166 ? 20.830 8.717 -10.990 1.00 87.25 166 ARG A O 1
ATOM 1294 N N . PRO A 1 167 ? 20.485 7.251 -9.316 1.00 87.38 167 PRO A N 1
ATOM 1295 C CA . PRO A 1 167 ? 21.438 7.900 -8.434 1.00 87.38 167 PRO A CA 1
ATOM 1296 C C . PRO A 1 167 ? 22.852 7.820 -9.022 1.00 87.38 167 PRO A C 1
ATOM 1298 O O . PRO A 1 167 ? 23.287 6.779 -9.529 1.00 87.38 167 PRO A O 1
ATOM 1301 N N . VAL A 1 168 ? 23.570 8.940 -8.936 1.00 83.56 168 VAL A N 1
ATOM 1302 C CA . VAL A 1 168 ? 24.983 9.034 -9.316 1.00 83.56 168 VAL A CA 1
ATOM 1303 C C . VAL A 1 168 ? 25.804 8.179 -8.357 1.00 83.56 168 VAL A C 1
ATOM 1305 O O . VAL A 1 168 ? 25.601 8.213 -7.141 1.00 83.56 168 VAL A O 1
ATOM 1308 N N . THR A 1 169 ? 26.743 7.406 -8.889 1.00 74.88 169 THR A N 1
ATOM 1309 C CA . THR A 1 169 ? 27.659 6.623 -8.063 1.00 74.88 169 THR A CA 1
ATOM 1310 C C . THR A 1 169 ? 28.762 7.527 -7.526 1.00 74.88 169 THR A C 1
ATOM 1312 O O . THR A 1 169 ? 29.382 8.262 -8.288 1.00 74.88 169 THR A O 1
ATOM 1315 N N . THR A 1 170 ? 29.088 7.419 -6.240 1.00 78.50 170 THR A N 1
ATOM 1316 C CA . THR A 1 170 ? 30.266 8.078 -5.640 1.00 78.50 170 THR A CA 1
ATOM 1317 C C . THR A 1 170 ? 31.577 7.335 -5.924 1.00 78.50 170 THR A C 1
ATOM 1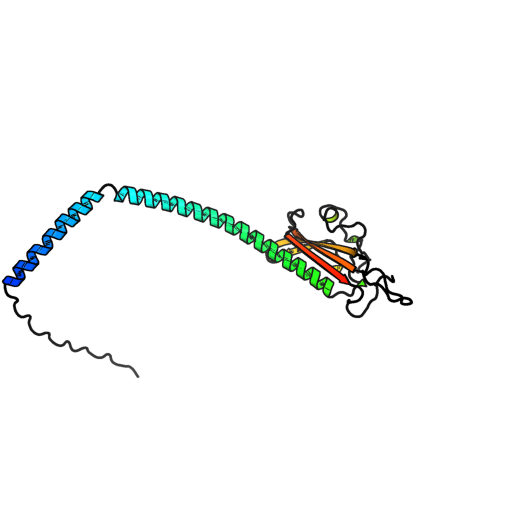319 O O . THR A 1 170 ? 32.617 7.662 -5.357 1.00 78.50 170 THR A O 1
ATOM 1322 N N . TYR A 1 171 ? 31.538 6.318 -6.788 1.00 74.75 171 TYR A N 1
ATOM 1323 C CA . TYR A 1 171 ? 32.696 5.524 -7.161 1.00 74.75 171 TYR A CA 1
ATOM 1324 C C . TYR A 1 171 ? 33.648 6.337 -8.046 1.00 74.75 171 TYR A C 1
ATOM 1326 O O . TYR A 1 171 ? 33.333 6.666 -9.189 1.00 74.75 171 TYR A O 1
ATOM 1334 N N . THR A 1 172 ? 34.832 6.643 -7.518 1.00 74.06 172 THR A N 1
ATOM 1335 C CA . THR A 1 172 ? 35.920 7.242 -8.294 1.00 74.06 172 THR A CA 1
ATOM 1336 C C . THR A 1 172 ? 36.621 6.146 -9.085 1.00 74.06 172 THR A C 1
ATOM 1338 O O . THR A 1 172 ? 37.358 5.337 -8.519 1.00 74.06 172 THR A O 1
ATOM 1341 N N . GLN A 1 173 ? 36.387 6.112 -10.396 1.00 72.50 173 GLN A N 1
ATOM 1342 C CA . GLN A 1 173 ? 36.987 5.102 -11.263 1.00 72.50 173 GLN A CA 1
ATOM 1343 C C . GLN A 1 173 ? 38.512 5.293 -11.406 1.00 72.50 173 GLN A C 1
ATOM 1345 O O . GLN A 1 173 ? 38.983 6.430 -11.524 1.00 72.50 173 GLN A O 1
ATOM 1350 N N . PRO A 1 174 ? 39.299 4.203 -11.448 1.00 80.75 174 PRO A N 1
ATOM 1351 C CA . PRO A 1 174 ? 40.695 4.256 -11.863 1.00 80.75 174 PRO A CA 1
ATOM 1352 C C . PRO A 1 174 ? 40.843 4.821 -13.290 1.00 80.75 174 PRO A C 1
ATOM 1354 O O . PRO A 1 174 ? 40.022 4.501 -14.161 1.00 80.75 174 PRO A O 1
ATOM 1357 N N . PRO A 1 175 ? 41.895 5.615 -13.576 1.00 83.00 175 PRO A N 1
ATOM 1358 C CA . PRO A 1 175 ? 42.150 6.129 -14.920 1.00 83.00 175 PRO A CA 1
ATOM 1359 C C . PRO A 1 175 ? 42.220 4.999 -15.955 1.00 83.00 175 PRO A C 1
ATOM 1361 O O . PRO A 1 175 ? 42.913 4.006 -15.747 1.00 83.00 175 PRO A O 1
ATOM 1364 N N . GLY A 1 176 ? 41.511 5.153 -17.076 1.00 79.50 176 GLY A N 1
ATOM 1365 C CA . GLY A 1 176 ? 41.502 4.173 -18.170 1.00 79.50 176 GLY A CA 1
ATOM 1366 C C . GLY A 1 176 ? 40.496 3.025 -18.024 1.00 79.50 176 GLY A C 1
ATOM 1367 O O . GLY A 1 176 ? 40.445 2.169 -18.903 1.00 79.50 176 GLY A O 1
ATOM 1368 N N . THR A 1 177 ? 39.673 3.007 -16.969 1.00 74.69 177 THR A N 1
ATOM 1369 C CA . THR A 1 177 ? 38.548 2.063 -16.842 1.00 74.69 177 THR A CA 1
ATOM 1370 C C . THR A 1 177 ? 37.224 2.737 -17.202 1.00 74.69 177 THR A C 1
ATOM 1372 O O . THR A 1 177 ? 37.015 3.904 -16.880 1.00 74.69 177 THR A O 1
ATOM 1375 N N . GLN A 1 178 ? 36.341 2.019 -17.905 1.00 67.19 178 GLN A N 1
ATOM 1376 C CA . GLN A 1 178 ? 34.973 2.466 -18.176 1.00 67.19 178 GLN A CA 1
ATOM 1377 C C . GLN A 1 178 ? 34.050 1.881 -17.105 1.00 67.19 178 GLN A C 1
ATOM 1379 O O . GLN A 1 178 ? 33.848 0.668 -17.067 1.00 67.19 178 GLN A O 1
ATOM 1384 N N . HIS A 1 179 ? 33.502 2.729 -16.235 1.00 69.19 179 HIS A N 1
ATOM 1385 C CA . HIS A 1 179 ? 32.462 2.345 -15.282 1.00 69.19 179 HIS A CA 1
ATOM 1386 C C . HIS A 1 179 ? 31.237 3.249 -15.452 1.00 69.19 179 HIS A C 1
ATOM 1388 O O . HIS A 1 179 ? 31.367 4.447 -15.707 1.00 69.19 179 HIS A O 1
ATOM 1394 N N . ALA A 1 180 ? 30.037 2.689 -15.285 1.00 72.25 180 ALA A N 1
ATOM 1395 C CA . ALA A 1 180 ? 28.816 3.485 -15.248 1.00 72.25 180 ALA A CA 1
ATOM 1396 C C . ALA A 1 180 ? 28.887 4.501 -14.094 1.00 72.25 180 ALA A C 1
ATOM 1398 O O . ALA A 1 180 ? 29.208 4.135 -12.962 1.00 72.25 180 ALA A O 1
ATOM 1399 N N . THR A 1 181 ? 28.579 5.766 -14.383 1.00 76.38 181 THR A N 1
ATOM 1400 C CA . THR A 1 181 ? 28.569 6.875 -13.410 1.00 76.38 181 THR A CA 1
ATOM 1401 C C . THR A 1 181 ? 27.242 6.992 -12.653 1.00 76.38 181 THR A C 1
ATOM 1403 O O . THR A 1 181 ? 27.104 7.815 -11.749 1.00 76.38 181 THR A O 1
ATOM 1406 N N . SER A 1 182 ? 26.252 6.169 -13.008 1.00 80.62 182 SER A N 1
ATOM 1407 C CA . SER A 1 182 ? 24.944 6.084 -12.356 1.00 80.62 182 SER A CA 1
ATOM 1408 C C . SER A 1 182 ? 24.479 4.632 -12.273 1.00 80.62 182 SER A C 1
ATOM 1410 O O . SER A 1 182 ? 24.906 3.790 -13.066 1.00 80.62 182 SER A O 1
ATOM 1412 N N . ARG A 1 183 ? 23.615 4.334 -11.299 1.00 82.50 183 ARG A N 1
ATOM 1413 C CA . ARG A 1 183 ? 23.045 2.996 -11.092 1.00 82.50 183 ARG A CA 1
ATOM 1414 C C . ARG A 1 183 ? 21.584 2.985 -11.525 1.00 82.50 183 ARG A C 1
ATOM 1416 O O . ARG A 1 183 ? 20.822 3.830 -11.071 1.00 82.50 183 ARG A O 1
ATOM 1423 N N . ALA A 1 184 ? 21.191 2.046 -12.381 1.00 85.69 184 ALA A N 1
ATOM 1424 C CA . ALA A 1 184 ? 19.811 1.940 -12.847 1.00 85.69 184 ALA A CA 1
ATOM 1425 C C . ALA A 1 184 ? 18.954 1.165 -11.838 1.00 85.69 184 ALA A C 1
ATOM 1427 O O . ALA A 1 184 ? 19.032 -0.060 -11.733 1.00 85.69 184 ALA A O 1
ATOM 1428 N N . LEU A 1 185 ? 18.109 1.886 -11.106 1.00 90.00 185 LEU A N 1
ATOM 1429 C CA . LEU A 1 185 ? 17.213 1.323 -10.105 1.00 90.00 185 LEU A CA 1
ATOM 1430 C C . LEU A 1 185 ? 15.766 1.441 -10.574 1.00 90.00 185 LEU A C 1
ATOM 1432 O O . LEU A 1 185 ? 15.355 2.484 -11.065 1.00 90.00 185 LEU A O 1
ATOM 1436 N N . ARG A 1 186 ? 14.966 0.399 -10.364 1.00 92.06 186 ARG A N 1
ATOM 1437 C CA . ARG A 1 186 ? 13.505 0.493 -10.450 1.00 92.06 186 ARG A CA 1
ATOM 1438 C C . ARG A 1 186 ? 12.949 0.623 -9.053 1.00 92.06 186 ARG A C 1
ATOM 1440 O O . ARG A 1 186 ? 13.101 -0.286 -8.241 1.00 92.06 186 ARG A O 1
ATOM 1447 N N . ARG A 1 187 ? 12.318 1.754 -8.760 1.00 95.00 187 ARG A N 1
ATOM 1448 C CA . ARG A 1 187 ? 11.636 1.983 -7.492 1.00 95.00 187 ARG A CA 1
ATOM 1449 C C . ARG A 1 187 ? 10.172 1.611 -7.647 1.00 95.00 187 ARG A C 1
ATOM 1451 O O . ARG A 1 187 ? 9.425 2.302 -8.336 1.00 95.00 187 ARG A O 1
ATOM 1458 N N . VAL A 1 188 ? 9.779 0.537 -6.975 1.00 97.06 188 VAL A N 1
ATOM 1459 C CA . VAL A 1 188 ? 8.391 0.088 -6.884 1.00 97.06 188 VAL A CA 1
ATOM 1460 C C . VAL A 1 188 ? 7.821 0.584 -5.567 1.00 97.06 188 VAL A C 1
ATOM 1462 O O . VAL A 1 188 ? 8.424 0.391 -4.512 1.00 97.06 188 VAL A O 1
ATOM 1465 N N . THR A 1 189 ? 6.665 1.233 -5.625 1.00 98.19 189 THR A N 1
ATOM 1466 C CA . THR A 1 189 ? 5.893 1.626 -4.446 1.00 98.19 189 THR A CA 1
ATOM 1467 C C . THR A 1 189 ? 4.512 1.009 -4.539 1.00 98.19 189 THR A C 1
ATOM 1469 O O . THR A 1 189 ? 3.782 1.285 -5.486 1.00 98.19 189 THR A O 1
ATOM 1472 N N . VAL A 1 190 ? 4.144 0.204 -3.550 1.00 98.25 190 VAL A N 1
ATOM 1473 C CA . VAL A 1 190 ? 2.805 -0.368 -3.414 1.00 98.25 190 VAL A CA 1
ATOM 1474 C C . VAL A 1 190 ? 2.064 0.408 -2.335 1.00 98.25 190 VAL A C 1
ATOM 1476 O O . VAL A 1 190 ? 2.568 0.609 -1.230 1.00 98.25 190 VAL A O 1
ATOM 1479 N N . VAL A 1 191 ? 0.860 0.869 -2.654 1.0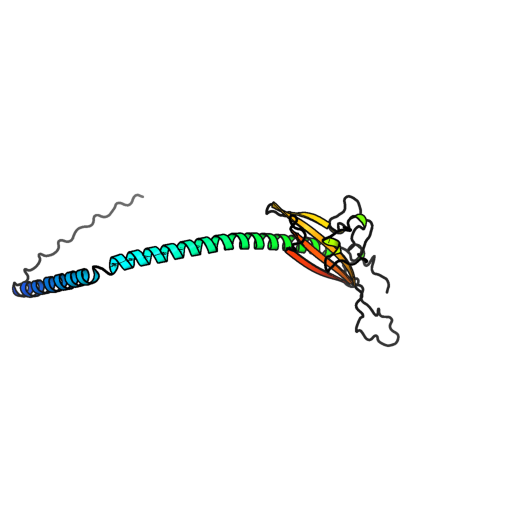0 98.31 191 VAL A N 1
ATOM 1480 C CA . VAL A 1 191 ? -0.005 1.624 -1.748 1.00 98.31 191 VAL A CA 1
ATOM 1481 C C . VAL A 1 191 ? -1.331 0.898 -1.641 1.00 98.31 191 VAL A C 1
ATOM 1483 O O . VAL A 1 191 ? -2.061 0.773 -2.621 1.00 98.31 191 VAL A O 1
ATOM 1486 N N . VAL A 1 192 ? -1.664 0.446 -0.436 1.00 98.38 192 VAL A N 1
ATOM 1487 C CA . VAL A 1 192 ? -2.941 -0.211 -0.164 1.00 98.38 192 VAL A CA 1
ATOM 1488 C C . VAL A 1 192 ? -3.865 0.775 0.528 1.00 98.38 192 VAL A C 1
ATOM 1490 O O . VAL A 1 192 ? -3.559 1.322 1.593 1.00 98.38 192 VAL A O 1
ATOM 1493 N N . ARG A 1 193 ? -5.007 1.017 -0.103 1.00 98.06 193 ARG A N 1
ATOM 1494 C CA . ARG A 1 193 ? -6.042 1.953 0.325 1.00 98.06 193 ARG A CA 1
ATOM 1495 C C . ARG A 1 193 ? -7.290 1.205 0.752 1.00 98.06 193 ARG A C 1
ATOM 1497 O O . ARG A 1 193 ? -7.558 0.090 0.299 1.00 98.06 193 ARG A O 1
ATOM 1504 N N . ASP A 1 194 ? -8.084 1.865 1.582 1.00 97.25 194 ASP A N 1
ATOM 1505 C CA . ASP A 1 194 ? -9.453 1.440 1.840 1.00 97.25 194 ASP A CA 1
ATOM 1506 C C . ASP A 1 194 ? -10.266 1.524 0.532 1.00 97.25 194 ASP A C 1
ATOM 1508 O O . ASP A 1 194 ? -10.332 2.573 -0.110 1.00 97.25 194 ASP A O 1
ATOM 1512 N N . GLY A 1 195 ? -10.885 0.417 0.117 1.00 96.00 195 GLY A N 1
ATOM 1513 C CA . GLY A 1 195 ? -11.702 0.356 -1.093 1.00 96.00 195 GLY A CA 1
ATOM 1514 C C . GLY A 1 195 ? -13.027 1.117 -0.989 1.00 96.00 195 GLY A C 1
ATOM 1515 O O . GLY A 1 195 ? -13.600 1.470 -2.015 1.00 96.00 195 GLY A O 1
ATOM 1516 N N . ARG A 1 196 ? -13.517 1.414 0.225 1.00 95.00 196 ARG A N 1
ATOM 1517 C CA . ARG A 1 196 ? -14.701 2.269 0.446 1.00 95.00 196 ARG A CA 1
ATOM 1518 C C . ARG A 1 196 ? -14.347 3.751 0.492 1.00 95.00 196 ARG A C 1
ATOM 1520 O O . ARG A 1 196 ? -15.179 4.588 0.155 1.00 95.00 196 ARG A O 1
ATOM 1527 N N . ASN A 1 197 ? -13.131 4.076 0.921 1.00 95.06 197 ASN A N 1
ATOM 1528 C CA . ASN A 1 197 ? -12.616 5.438 0.968 1.00 95.06 197 ASN A CA 1
ATOM 1529 C C . ASN A 1 197 ? -11.161 5.465 0.503 1.00 95.06 197 ASN A C 1
ATOM 1531 O O . ASN A 1 197 ? -10.225 5.405 1.300 1.00 95.06 197 ASN A O 1
ATOM 1535 N N . THR A 1 198 ? -10.964 5.632 -0.800 1.00 94.12 198 THR A N 1
ATOM 1536 C CA . THR A 1 198 ? -9.634 5.542 -1.407 1.00 94.12 198 THR A CA 1
ATOM 1537 C C . THR A 1 198 ? -8.691 6.682 -0.996 1.00 94.12 198 THR A C 1
ATOM 1539 O O . THR A 1 198 ? -7.498 6.623 -1.281 1.00 94.12 198 THR A O 1
ATOM 1542 N N . ASN A 1 199 ? -9.170 7.711 -0.288 1.00 94.25 199 ASN A N 1
ATOM 1543 C CA . ASN A 1 199 ? -8.300 8.731 0.309 1.00 94.25 199 ASN A CA 1
ATOM 1544 C C . ASN A 1 199 ? -7.548 8.208 1.543 1.00 94.25 199 ASN A C 1
ATOM 1546 O O . ASN A 1 199 ? -6.517 8.764 1.919 1.00 94.25 199 ASN A O 1
ATOM 1550 N N . THR A 1 200 ? -8.033 7.136 2.171 1.00 95.69 200 THR A N 1
ATOM 1551 C CA . THR A 1 200 ? -7.395 6.518 3.332 1.00 95.69 200 THR A CA 1
ATOM 1552 C C . THR A 1 200 ? -6.378 5.474 2.883 1.00 95.69 200 THR A C 1
ATOM 1554 O O . THR A 1 200 ? -6.736 4.410 2.380 1.00 95.69 200 THR A O 1
ATOM 1557 N N . VAL A 1 201 ? -5.097 5.773 3.100 1.00 97.44 201 VAL A N 1
ATOM 1558 C CA . VAL A 1 201 ? -3.999 4.810 2.942 1.00 97.44 201 VAL A CA 1
ATOM 1559 C C . VAL A 1 201 ? -3.885 3.980 4.220 1.00 97.44 201 VAL A C 1
ATOM 1561 O O . VAL A 1 201 ? -3.800 4.536 5.314 1.00 97.44 201 VAL A O 1
ATOM 1564 N N . LEU A 1 202 ? -3.898 2.656 4.075 1.00 97.88 202 LEU A N 1
ATOM 1565 C CA . LEU A 1 202 ? -3.812 1.696 5.178 1.00 97.88 202 LEU A CA 1
ATOM 1566 C C . LEU A 1 202 ? -2.406 1.103 5.308 1.00 97.88 202 LEU A C 1
ATOM 1568 O O . LEU A 1 202 ? -1.937 0.908 6.425 1.00 97.88 202 LEU A O 1
ATOM 1572 N N . ALA A 1 203 ? -1.733 0.864 4.180 1.00 98.12 203 ALA A N 1
ATOM 1573 C CA . ALA A 1 203 ? -0.351 0.400 4.134 1.00 98.12 203 ALA A CA 1
ATOM 1574 C C . ALA A 1 203 ? 0.385 0.994 2.927 1.00 98.12 203 ALA A C 1
ATOM 1576 O O . ALA A 1 203 ? -0.220 1.318 1.900 1.00 98.12 203 ALA A O 1
ATOM 1577 N N . ARG A 1 204 ? 1.703 1.143 3.061 1.00 98.00 204 ARG A N 1
ATOM 1578 C CA . ARG A 1 204 ? 2.605 1.545 1.982 1.00 98.00 204 ARG A CA 1
ATOM 1579 C C . ARG A 1 204 ? 3.905 0.781 2.123 1.00 98.00 204 ARG A C 1
ATOM 1581 O O . ARG A 1 204 ? 4.519 0.816 3.184 1.00 98.00 204 ARG A O 1
ATOM 1588 N N . GLU A 1 205 ? 4.347 0.203 1.022 1.00 97.81 205 GLU A N 1
ATOM 1589 C CA . GLU A 1 205 ? 5.646 -0.438 0.912 1.00 97.81 205 GLU A CA 1
ATOM 1590 C C . GLU A 1 205 ? 6.396 0.100 -0.293 1.00 97.81 205 GLU A C 1
ATOM 1592 O O . GLU A 1 205 ? 5.808 0.506 -1.295 1.00 97.81 205 GLU A O 1
ATOM 1597 N N . MET A 1 206 ? 7.715 0.134 -0.176 1.00 96.75 206 MET A N 1
ATOM 1598 C CA . MET A 1 206 ? 8.598 0.587 -1.234 1.00 96.75 206 MET A CA 1
ATOM 1599 C C . MET A 1 206 ? 9.822 -0.312 -1.267 1.00 96.75 206 MET A C 1
ATOM 1601 O O . MET A 1 206 ? 10.398 -0.630 -0.227 1.00 96.75 206 MET A O 1
ATOM 1605 N N . SER A 1 207 ? 10.254 -0.678 -2.467 1.00 95.44 207 SER A N 1
ATOM 1606 C CA . SER A 1 207 ? 11.547 -1.316 -2.669 1.00 95.44 207 SER A CA 1
ATOM 1607 C C . SER A 1 207 ? 12.194 -0.823 -3.949 1.00 95.44 207 SER A C 1
ATOM 1609 O O . SER A 1 207 ? 11.527 -0.348 -4.871 1.00 95.44 207 SER A O 1
ATOM 1611 N N . THR A 1 208 ? 13.515 -0.918 -3.984 1.00 92.94 208 THR A N 1
ATOM 1612 C CA . THR A 1 208 ? 14.316 -0.620 -5.159 1.00 92.94 208 THR A CA 1
ATOM 1613 C C . THR A 1 208 ? 14.946 -1.905 -5.666 1.00 92.94 208 THR A C 1
ATOM 1615 O O . THR A 1 208 ? 15.525 -2.683 -4.910 1.00 92.94 208 THR A O 1
ATOM 1618 N N . PHE A 1 209 ? 14.828 -2.118 -6.966 1.00 91.00 209 PHE A N 1
ATOM 1619 C CA . PHE A 1 209 ? 15.410 -3.246 -7.669 1.00 91.00 209 PHE A CA 1
ATOM 1620 C C . PHE A 1 209 ? 16.575 -2.729 -8.486 1.00 91.00 209 PHE A C 1
ATOM 1622 O O . PHE A 1 209 ? 16.416 -1.783 -9.256 1.00 91.00 209 PHE A O 1
ATOM 1629 N N . ASP A 1 210 ? 17.746 -3.325 -8.299 1.00 87.75 210 ASP A N 1
ATOM 1630 C CA . ASP A 1 210 ? 18.926 -2.984 -9.077 1.00 87.75 210 ASP A CA 1
ATOM 1631 C C . ASP A 1 210 ? 19.087 -3.928 -10.262 1.00 87.75 210 ASP A C 1
ATOM 1633 O O . ASP A 1 210 ? 18.958 -5.147 -10.141 1.00 87.75 210 ASP A O 1
ATOM 1637 N N . CYS A 1 211 ? 19.423 -3.340 -11.402 1.00 80.81 211 CYS A N 1
ATOM 1638 C CA . CYS A 1 211 ? 19.656 -4.049 -12.642 1.00 80.81 211 CYS A CA 1
ATOM 1639 C C . CYS A 1 211 ? 20.844 -5.026 -12.543 1.00 80.81 211 CYS A C 1
ATOM 1641 O O . CYS A 1 211 ? 20.846 -6.048 -13.225 1.00 80.81 211 CYS A O 1
ATOM 1643 N N . SER A 1 212 ? 21.842 -4.739 -11.692 1.00 73.69 212 SER A N 1
ATOM 1644 C CA . SER A 1 212 ? 23.066 -5.550 -11.572 1.00 73.69 212 SER A CA 1
ATOM 1645 C C . SER A 1 212 ? 22.936 -6.785 -10.670 1.00 73.69 212 SER A C 1
ATOM 1647 O O . SER A 1 212 ? 23.709 -7.730 -10.814 1.00 73.69 212 SER A O 1
ATOM 1649 N N . THR A 1 213 ? 21.954 -6.807 -9.762 1.00 70.94 213 THR A N 1
ATOM 1650 C CA . THR A 1 213 ? 21.748 -7.900 -8.791 1.00 70.94 213 THR A CA 1
ATOM 1651 C C . THR A 1 213 ? 20.481 -8.713 -9.048 1.00 70.94 213 THR A C 1
ATOM 1653 O O . THR A 1 213 ? 20.151 -9.598 -8.261 1.00 70.94 213 THR A O 1
ATOM 1656 N N . ALA A 1 214 ? 19.731 -8.394 -10.103 1.00 61.97 214 ALA A N 1
ATOM 1657 C CA . ALA A 1 214 ? 18.523 -9.127 -10.455 1.00 61.97 214 ALA A CA 1
ATOM 1658 C C . ALA A 1 214 ? 18.848 -10.567 -10.906 1.00 61.97 214 ALA A C 1
ATOM 1660 O O . ALA A 1 214 ? 19.923 -10.837 -11.443 1.00 61.97 214 ALA A O 1
ATOM 1661 N N . LEU A 1 215 ? 17.904 -11.492 -10.678 1.00 55.22 215 LEU A N 1
ATOM 1662 C CA . LEU A 1 215 ? 17.984 -12.906 -11.081 1.00 55.22 215 LEU A CA 1
ATOM 1663 C C . LEU A 1 215 ? 18.362 -13.061 -12.575 1.00 55.22 215 LEU A C 1
ATOM 1665 O O . LEU A 1 215 ? 18.086 -12.157 -13.367 1.00 55.22 215 LEU A O 1
ATOM 1669 N N . PRO A 1 216 ? 19.008 -14.178 -12.979 1.00 48.66 216 PRO A N 1
ATOM 1670 C CA . PRO A 1 216 ? 19.894 -14.244 -14.142 1.00 48.66 216 PRO A CA 1
ATOM 1671 C C . PRO A 1 216 ? 19.130 -14.260 -15.474 1.00 48.66 216 PRO A C 1
ATOM 1673 O O . PRO A 1 216 ? 18.985 -15.293 -16.116 1.00 48.66 216 PRO A O 1
ATOM 1676 N N . TYR A 1 217 ? 18.657 -13.090 -15.892 1.00 50.22 217 TYR A N 1
ATOM 1677 C CA . TYR A 1 217 ? 18.401 -12.699 -17.276 1.00 50.22 217 TYR A CA 1
ATOM 1678 C C . TYR A 1 217 ? 18.287 -11.167 -17.292 1.00 50.22 217 TYR A C 1
ATOM 1680 O O . TYR A 1 217 ? 17.208 -10.592 -17.163 1.00 50.22 217 TYR A O 1
ATOM 1688 N N . ALA A 1 218 ? 19.430 -10.481 -17.388 1.00 54.59 218 ALA A N 1
ATOM 1689 C CA . ALA A 1 218 ? 19.536 -9.021 -17.465 1.00 54.59 218 ALA A CA 1
ATOM 1690 C C . ALA A 1 218 ? 19.023 -8.457 -18.813 1.00 54.59 218 ALA A C 1
ATOM 1692 O O . ALA A 1 218 ? 19.626 -7.566 -19.405 1.00 54.59 218 ALA A O 1
ATOM 1693 N N . THR A 1 219 ? 17.920 -8.985 -19.345 1.00 57.78 219 THR A N 1
ATOM 1694 C CA . THR A 1 219 ? 17.202 -8.357 -20.455 1.00 57.78 219 THR A CA 1
ATOM 1695 C C . THR A 1 219 ? 16.392 -7.183 -19.920 1.00 57.78 219 THR A C 1
ATOM 1697 O O . THR A 1 219 ? 15.590 -7.346 -19.001 1.00 57.78 219 THR A O 1
ATOM 1700 N N . GLY A 1 220 ? 16.591 -6.000 -20.503 1.00 63.75 220 GLY A N 1
ATOM 1701 C CA . GLY A 1 220 ? 15.858 -4.781 -20.142 1.00 63.75 220 GLY A CA 1
ATOM 1702 C C . GLY A 1 220 ? 16.589 -3.841 -19.182 1.00 63.75 220 GLY A C 1
ATOM 1703 O O . GLY A 1 220 ? 16.013 -2.833 -18.779 1.00 63.75 220 GLY A O 1
ATOM 1704 N N . CYS A 1 221 ? 17.845 -4.126 -18.831 1.00 67.75 221 CYS A N 1
ATOM 1705 C CA . CYS A 1 221 ? 18.701 -3.135 -18.183 1.00 67.75 221 CYS A CA 1
ATOM 1706 C C . CYS A 1 221 ? 19.028 -2.025 -19.200 1.00 67.75 221 CYS A C 1
ATOM 1708 O O . CYS A 1 221 ? 19.443 -2.348 -20.317 1.00 67.75 221 CYS A O 1
ATOM 1710 N N . PRO A 1 222 ? 18.854 -0.734 -18.866 1.00 64.50 222 PRO A N 1
ATOM 1711 C CA . PRO A 1 222 ? 19.289 0.333 -19.755 1.00 64.50 222 PRO A CA 1
ATOM 1712 C C . PRO A 1 222 ? 20.812 0.255 -19.909 1.00 64.50 222 PRO A C 1
ATOM 1714 O O . PRO A 1 222 ? 21.536 0.219 -18.915 1.00 64.50 222 PRO A O 1
ATOM 1717 N N . THR A 1 223 ? 21.304 0.213 -21.148 1.00 55.84 223 THR A N 1
ATOM 1718 C CA . THR A 1 223 ? 22.731 0.400 -21.424 1.00 55.84 223 THR A CA 1
ATOM 1719 C C . THR A 1 223 ? 23.068 1.843 -21.063 1.00 55.84 223 THR A C 1
ATOM 1721 O O . THR A 1 223 ? 22.533 2.765 -21.682 1.00 55.84 223 THR A O 1
ATOM 1724 N N . SER A 1 224 ? 23.858 2.025 -20.005 1.00 50.00 224 SER A N 1
ATOM 1725 C CA . SER A 1 224 ? 24.400 3.322 -19.587 1.00 50.00 224 SER A CA 1
ATOM 1726 C C . SER A 1 224 ? 25.240 3.960 -20.682 1.00 50.00 224 SER A C 1
ATOM 1728 O O . SER A 1 224 ? 26.049 3.201 -21.264 1.00 50.00 224 SER A O 1
#

Secondary structure (DSSP, 8-state):
--PPPPP---PPPPPPP---HHHHHHHHHHHHHHHHHHHHHHHHSTTHHHHHHHHHHHHHHHHHHHHHHHHHHHHHHHHHHHHHHHHHHHHHHHHHHHHTS-GGG--EEGGGS--STTGGGSTT--SSB-EEPPPSSPPTTT-SEEEEE-TTS-EEEEEEEEEEE-PBP---PPTT----SB--EEEEEEEEEESS-TT-EEEEEEEEEETTTSSS--TT----

Sequence (224 aa):
MRARPQRWRYKRRPPLQPLSAAERGVLRTRARADRDVVLRRLRQEAGFGLIELLMAMTILNVGILATVAAFNSGIVTLRRSGLIATASVLADKQMELYRSLTYGSIVLDSTSIPATTPYTSDPAWSSSQVTTTCTTPLPPECNASQSTTGPDHHPYRIDTYIIDDRPVTTYTQPPGTQHATSRALRRVTVVVRDGRNTNTVLAREMSTFDCSTALPYATGCPTS